Protein AF-A0A9W7AI52-F1 (afdb_monomer)

Radius of gyration: 52.91 Å; Cα contacts (8 Å, |Δi|>4): 82; chains: 1; bounding box: 85×30×132 Å

pLDDT: mean 77.84, std 19.53, range [28.94, 97.0]

Foldseek 3Di:
DLCLVPVVVLVVLVVPDPDLVRSLVVCCVPSVDDSVVSVVSVVDDPVCSDPVNVVVVVVVVVVVVVVVVLVVCCVPDPVSVVVVVVVVVVVCCVVPPDDDPDDDDDDPDPDDPVNVDDDFWWFWDAFPVGDIDIDGVVLVDDDPDPDDDDPPDDDDPPRDDDDDDDDDPPPDPPPRPD

InterPro domains:
  IPR002205 DNA topoisomerase, type IIA, domain A [PF00521] (2-89)
  IPR006691 DNA gyrase/topoisomerase IV, subunit A, C-terminal repeat [PF03989] (122-159)
  IPR013757 DNA topoisomerase, type IIA, alpha-helical domain superfamily [G3DSA:1.10.268.10] (1-104)
  IPR013760 DNA topoisomerase, type IIA-like domain superfamily [SSF56719] (2-104)
  IPR035516 DNA gyrase/topoisomerase IV, subunit A, C-terminal [G3DSA:2.120.10.90] (114-163)
  IPR035516 DNA gyrase/topoisomerase IV, subunit A, C-terminal [SSF101904] (123-160)
  IPR050220 Type II DNA Topoisomerases [PTHR43493] (2-160)

Solvent-accessible surface area (backbone atoms only — not comparable to full-atom values): 11471 Å² total; per-residue (Å²): 107,73,65,75,78,39,44,71,57,53,53,49,50,52,70,72,34,91,42,77,67,54,27,36,54,50,44,24,67,77,68,71,38,55,71,71,54,29,53,50,59,75,66,60,52,80,82,57,72,38,68,72,48,49,51,51,51,52,51,52,51,52,49,52,53,50,50,49,52,53,51,50,47,44,74,72,34,71,65,53,41,53,51,50,52,52,50,54,52,49,52,49,44,68,76,67,60,72,82,80,88,70,85,89,73,83,85,89,66,86,76,48,83,69,74,73,50,79,89,68,66,40,44,59,49,73,46,88,82,70,51,76,47,81,42,54,47,87,74,64,67,84,63,97,57,102,60,86,60,79,78,87,62,90,74,64,94,82,62,75,81,82,82,88,75,77,103,61,82,91,80,67,80,76,64,72,65,129

Mean predicted aligned error: 16.78 Å

Nearest PDB structures (foldseek):
  6fqv-assembly1_C  TM=8.861E-01  e=3.132E-06  Staphylococcus aureus subsp. aureus N315
  6qx2-assembly2_J  TM=8.656E-01  e=2.941E-06  Staphylococcus aureus
  4ddq-assembly1_B  TM=7.977E-01  e=1.774E-06  Bacillus subtilis
  6z1a-assembly1_B  TM=8.567E-01  e=4.576E-06  Staphylococcus aureus
  5npk-assembly1_D  TM=9.024E-01  e=8.608E-06  Staphylococcus aureus subsp. aureus N315

Organism: NCBI:txid1714386

Secondary structure (DSSP, 8-state):
-HHHHTHHHHHHHHHH-SSHHHHHHHHHHHHT--HHHHHHHHT--GGGGSHHHHHHHHHHHHHHHHHHHHHHHHHH-HHHHHHHHHHHHHHHHHHH----SS----------TTTTS----EEEEE-TT--EEEEEGGG----SSSS----SS-PPTTS------SSS----------

Structure (mmCIF, N/CA/C/O backbone):
data_AF-A0A9W7AI52-F1
#
_entry.id   AF-A0A9W7AI52-F1
#
loop_
_atom_site.group_PDB
_atom_site.id
_atom_site.type_symbol
_atom_site.label_atom_id
_atom_site.label_alt_id
_atom_site.label_comp_id
_atom_site.label_asym_id
_atom_site.label_entity_id
_atom_site.label_seq_id
_atom_site.pdbx_PDB_ins_code
_atom_site.Cartn_x
_atom_site.Cartn_y
_atom_site.Cartn_z
_atom_site.occupancy
_atom_site.B_iso_or_equiv
_atom_site.auth_seq_id
_atom_site.auth_comp_id
_atom_site.auth_asym_id
_atom_site.auth_atom_id
_atom_site.pdbx_PDB_model_num
ATOM 1 N N . MET A 1 1 ? -11.494 -5.766 18.113 1.00 73.88 1 MET A N 1
ATOM 2 C CA . MET A 1 1 ? -12.339 -6.943 18.407 1.00 73.88 1 MET A CA 1
ATOM 3 C C . MET A 1 1 ? -12.691 -7.072 19.882 1.00 73.88 1 MET A C 1
ATOM 5 O O . MET A 1 1 ? -13.848 -7.343 20.146 1.00 73.88 1 MET A O 1
ATOM 9 N N . LYS A 1 2 ? -11.792 -6.745 20.827 1.00 78.12 2 LYS A N 1
ATOM 10 C CA . LYS A 1 2 ? -12.068 -6.780 22.282 1.00 78.12 2 LYS A CA 1
ATOM 11 C C . LYS A 1 2 ? -13.435 -6.208 22.719 1.00 78.12 2 LYS A C 1
ATOM 13 O O . LYS A 1 2 ? -14.115 -6.817 23.528 1.00 78.12 2 LYS A O 1
ATOM 18 N N . ALA A 1 3 ? -13.868 -5.079 22.151 1.00 78.62 3 ALA A N 1
ATOM 19 C CA . ALA A 1 3 ? -15.166 -4.475 22.481 1.00 78.62 3 ALA A CA 1
ATOM 20 C C . ALA A 1 3 ? -16.391 -5.236 21.922 1.00 78.62 3 ALA A C 1
ATOM 22 O O . ALA A 1 3 ? -17.449 -5.202 22.535 1.00 78.62 3 ALA A O 1
ATOM 23 N N . LEU A 1 4 ? -16.255 -5.924 20.780 1.00 81.06 4 LEU A N 1
ATOM 24 C CA . LEU A 1 4 ? -17.312 -6.770 20.197 1.00 81.06 4 LEU A CA 1
ATOM 25 C C . LEU A 1 4 ? -17.430 -8.117 20.924 1.00 81.06 4 LEU A C 1
ATOM 27 O O . LEU A 1 4 ? -18.509 -8.690 20.987 1.00 81.06 4 LEU A O 1
ATOM 31 N N . GLU A 1 5 ? -16.329 -8.621 21.477 1.00 82.69 5 GLU A N 1
ATOM 32 C CA . GLU A 1 5 ? -16.320 -9.850 22.281 1.00 82.69 5 GLU A CA 1
ATOM 33 C C . GLU A 1 5 ? -16.915 -9.615 23.681 1.00 82.69 5 GLU A C 1
ATOM 35 O O . GLU A 1 5 ? -17.557 -10.500 24.235 1.00 82.69 5 GLU A O 1
ATOM 40 N N . GLY A 1 6 ? -16.742 -8.409 24.236 1.00 83.75 6 GLY A N 1
ATOM 41 C CA . GLY A 1 6 ? -17.227 -8.010 25.561 1.00 83.75 6 GLY A CA 1
ATOM 42 C C . GLY A 1 6 ? -18.374 -6.996 25.542 1.00 83.75 6 GLY A C 1
ATOM 43 O O . GLY A 1 6 ? -18.359 -6.065 26.345 1.00 83.75 6 GLY A O 1
ATOM 44 N N . ILE A 1 7 ? -19.347 -7.128 24.633 1.00 85.88 7 ILE A N 1
ATOM 45 C CA . ILE A 1 7 ? -20.425 -6.131 24.452 1.00 85.88 7 ILE A CA 1
ATOM 46 C C . ILE A 1 7 ? -21.216 -5.887 25.742 1.00 85.88 7 ILE A C 1
ATOM 48 O O . ILE A 1 7 ? -21.487 -4.736 26.078 1.00 85.88 7 ILE A O 1
ATOM 52 N N . ASP A 1 8 ? -21.557 -6.939 26.486 1.00 87.19 8 ASP A N 1
ATOM 53 C CA . ASP A 1 8 ? -22.356 -6.803 27.711 1.00 87.19 8 ASP A CA 1
ATOM 54 C C . ASP A 1 8 ? -21.632 -5.975 28.777 1.00 87.19 8 ASP A C 1
ATOM 56 O O . ASP A 1 8 ? -22.240 -5.139 29.450 1.00 87.19 8 ASP A O 1
ATOM 60 N N . PHE A 1 9 ? -20.314 -6.158 28.882 1.00 87.12 9 PHE A N 1
ATOM 61 C CA . PHE A 1 9 ? -19.466 -5.362 29.760 1.00 87.12 9 PHE A CA 1
ATOM 62 C C . PHE A 1 9 ? -19.441 -3.897 29.316 1.00 87.12 9 PHE A C 1
ATOM 64 O O . PHE A 1 9 ? -19.724 -3.012 30.116 1.00 87.12 9 PHE A O 1
ATOM 71 N N . VAL A 1 10 ? -19.203 -3.645 28.024 1.00 89.38 10 VAL A N 1
ATOM 72 C CA . VAL A 1 10 ? -19.179 -2.289 27.451 1.00 89.38 10 VAL A CA 1
ATOM 73 C C . VAL A 1 10 ? -20.503 -1.559 27.699 1.00 89.38 10 VAL A C 1
ATOM 75 O O . VAL A 1 10 ? -20.499 -0.406 28.126 1.00 89.38 10 VAL A O 1
ATOM 78 N N . ILE A 1 11 ? -21.643 -2.224 27.483 1.00 89.25 11 ILE A N 1
ATOM 79 C CA . ILE A 1 11 ? -22.969 -1.639 27.723 1.00 89.25 11 ILE A CA 1
ATOM 80 C C . ILE A 1 11 ? -23.163 -1.323 29.207 1.00 89.25 11 ILE A C 1
ATOM 82 O O . ILE A 1 11 ? -23.683 -0.256 29.535 1.00 89.25 11 ILE A O 1
ATOM 86 N N . LYS A 1 12 ? -22.747 -2.220 30.108 1.00 91.19 12 LYS A N 1
ATOM 87 C CA . LYS A 1 12 ? -22.846 -1.998 31.553 1.00 91.19 12 LYS A CA 1
ATOM 88 C C . LYS A 1 12 ? -22.033 -0.775 31.982 1.00 91.19 12 LYS A C 1
ATOM 90 O O . LYS A 1 12 ? -22.595 0.124 32.599 1.00 91.19 12 LYS A O 1
ATOM 95 N N . THR A 1 13 ? -20.768 -0.690 31.571 1.00 89.19 13 THR A N 1
ATOM 96 C CA . THR A 1 13 ? -19.890 0.449 31.878 1.00 89.19 13 THR A CA 1
ATOM 97 C C . THR A 1 13 ? -20.457 1.767 31.345 1.00 89.19 13 THR A C 1
ATOM 99 O O . THR A 1 13 ? -20.436 2.773 32.047 1.00 89.19 13 THR A O 1
ATOM 102 N N . ILE A 1 14 ? -21.015 1.774 30.127 1.00 89.19 14 ILE A N 1
ATOM 103 C CA . ILE A 1 14 ? -21.624 2.980 29.542 1.00 89.19 14 ILE A CA 1
ATOM 104 C C . ILE A 1 14 ? -22.895 3.396 30.299 1.00 89.19 14 ILE A C 1
ATOM 106 O O . ILE A 1 14 ? -23.153 4.589 30.421 1.00 89.19 14 ILE A O 1
ATOM 110 N N . ARG A 1 15 ? -23.690 2.446 30.812 1.00 90.50 15 ARG A N 1
ATOM 111 C CA . ARG A 1 15 ? -24.909 2.753 31.586 1.00 90.50 15 ARG A CA 1
ATOM 112 C C . ARG A 1 15 ? -24.625 3.209 33.017 1.00 90.50 15 ARG A C 1
ATOM 114 O O . ARG A 1 15 ? -25.449 3.930 33.568 1.00 90.50 15 ARG A O 1
ATOM 121 N N . GLU A 1 16 ? -23.526 2.760 33.619 1.00 92.25 16 GLU A N 1
ATOM 122 C CA . GLU A 1 16 ? -23.122 3.135 34.984 1.00 92.25 16 GLU A CA 1
ATOM 123 C C . GLU A 1 16 ? -22.361 4.469 35.033 1.00 92.25 16 GLU A C 1
ATOM 125 O O . GLU A 1 16 ? -22.328 5.118 36.075 1.00 92.25 16 GLU A O 1
ATOM 130 N N . ALA A 1 17 ? -21.764 4.897 33.919 1.00 92.12 17 ALA A N 1
ATOM 131 C CA . ALA A 1 17 ? -21.043 6.160 33.837 1.00 92.12 17 ALA A CA 1
ATOM 132 C C . ALA A 1 17 ? -21.986 7.377 33.808 1.00 92.12 17 ALA A C 1
ATOM 134 O O . ALA A 1 17 ? -22.979 7.393 33.084 1.00 92.12 17 ALA A O 1
ATOM 135 N N . GLU A 1 18 ? -21.622 8.433 34.541 1.00 90.25 18 GLU A N 1
ATOM 136 C CA . GLU A 1 18 ? -22.397 9.683 34.605 1.00 90.25 18 GLU A CA 1
ATOM 137 C C . GLU A 1 18 ? -22.339 10.484 33.295 1.00 90.25 18 GLU A C 1
ATOM 139 O O . GLU A 1 18 ? -23.341 11.046 32.865 1.00 90.25 18 GLU A O 1
ATOM 144 N N . ASP A 1 19 ? -21.175 10.495 32.636 1.00 91.56 19 ASP A N 1
ATOM 145 C CA . ASP A 1 19 ? -20.909 11.289 31.436 1.00 91.56 19 ASP A CA 1
ATOM 146 C C . ASP A 1 19 ? -20.128 10.499 30.380 1.00 91.56 19 ASP A C 1
ATOM 148 O O . ASP A 1 19 ? -19.325 9.614 30.688 1.00 91.56 19 ASP A O 1
ATOM 152 N N . SER A 1 20 ? -20.249 10.909 29.109 1.00 88.25 20 SER A N 1
ATOM 153 C CA . SER A 1 20 ? -19.496 10.309 27.992 1.00 88.25 20 SER A CA 1
ATOM 154 C C . SER A 1 20 ? -17.978 10.344 28.204 1.00 88.25 20 SER A C 1
ATOM 156 O O . SER A 1 20 ? -17.275 9.454 27.726 1.00 88.25 20 SER A O 1
ATOM 158 N N . LYS A 1 21 ? -17.460 11.357 28.910 1.00 91.38 21 LYS A N 1
ATOM 159 C CA . LYS A 1 21 ? -16.031 11.468 29.224 1.00 91.38 21 LYS A CA 1
ATOM 160 C C . LYS A 1 21 ? -15.610 10.462 30.300 1.00 91.38 21 LYS A C 1
ATOM 162 O O . LYS A 1 21 ? -14.550 9.860 30.167 1.00 91.38 21 LYS A O 1
ATOM 167 N N . ALA A 1 22 ? -16.452 10.243 31.311 1.00 91.38 22 ALA A N 1
ATOM 168 C CA . ALA A 1 22 ? -16.225 9.231 32.342 1.00 91.38 22 ALA A CA 1
ATOM 169 C C . ALA A 1 22 ? -16.283 7.815 31.745 1.00 91.38 22 ALA A C 1
ATOM 171 O O . ALA A 1 22 ? -15.377 7.018 31.975 1.00 91.38 22 ALA A O 1
ATOM 172 N N . ALA A 1 23 ? -17.273 7.541 30.885 1.00 90.62 23 ALA A N 1
ATOM 173 C CA . ALA A 1 23 ? -17.375 6.278 30.153 1.00 90.62 23 ALA A CA 1
ATOM 174 C C . ALA A 1 23 ? -16.130 6.014 29.290 1.00 90.62 23 ALA A C 1
ATOM 176 O O . ALA A 1 23 ? -15.620 4.897 29.264 1.00 90.62 23 ALA A O 1
ATOM 177 N N . ARG A 1 24 ? -15.603 7.047 28.614 1.00 92.19 24 ARG A N 1
ATOM 178 C CA . ARG A 1 24 ? -14.369 6.937 27.823 1.00 92.19 24 ARG A CA 1
ATOM 179 C C . ARG A 1 24 ? -13.182 6.523 28.691 1.00 92.19 24 ARG A C 1
ATOM 181 O O . ARG A 1 24 ? -12.502 5.569 28.330 1.00 92.19 24 ARG A O 1
ATOM 188 N N . SER A 1 25 ? -12.944 7.213 29.808 1.00 91.69 25 SER A N 1
ATOM 189 C CA . SER A 1 25 ? -11.823 6.902 30.706 1.00 91.69 25 SER A CA 1
ATOM 190 C C . SER A 1 25 ? -11.909 5.475 31.251 1.00 91.69 25 SER A C 1
ATOM 192 O O . SER A 1 25 ? -10.928 4.742 31.186 1.00 91.69 25 SER A O 1
ATOM 194 N N . LEU A 1 26 ? -13.098 5.042 31.682 1.00 90.38 26 LEU A N 1
ATOM 195 C CA . LEU A 1 26 ? -13.318 3.679 32.179 1.00 90.38 26 LEU A CA 1
ATOM 196 C C . LEU A 1 26 ? -13.072 2.619 31.096 1.00 90.38 26 LEU A C 1
ATOM 198 O O . LEU A 1 26 ? -12.408 1.619 31.346 1.00 90.38 26 LEU A O 1
ATOM 202 N N . LEU A 1 27 ? -13.546 2.847 29.866 1.00 89.75 27 LEU A N 1
ATOM 203 C CA . LEU A 1 27 ? -13.289 1.936 28.744 1.00 89.75 27 LEU A CA 1
ATOM 204 C C . LEU A 1 27 ? -11.803 1.885 28.359 1.00 89.75 27 LEU A C 1
ATOM 206 O O . LEU A 1 27 ? -11.326 0.847 27.900 1.00 89.75 27 LEU A O 1
ATOM 210 N N . MET A 1 28 ? -11.070 2.989 28.523 1.00 90.75 28 MET A N 1
ATOM 211 C CA . MET A 1 28 ? -9.624 3.019 28.297 1.00 90.75 28 MET A CA 1
ATOM 212 C C . MET A 1 28 ? -8.873 2.187 29.338 1.00 90.75 28 MET A C 1
ATOM 214 O O . MET A 1 28 ? -7.974 1.440 28.955 1.00 90.75 28 MET A O 1
ATOM 218 N N . GLU A 1 29 ? -9.253 2.284 30.614 1.00 89.31 29 GLU A N 1
ATOM 219 C CA . GLU A 1 29 ? -8.625 1.542 31.715 1.00 89.31 29 GLU A CA 1
ATOM 220 C C . GLU A 1 29 ? -8.938 0.041 31.648 1.00 89.31 29 GLU A C 1
ATOM 222 O O . GLU A 1 29 ? -8.022 -0.780 31.629 1.00 89.31 29 GLU A O 1
ATOM 227 N N . GLU A 1 30 ? -10.214 -0.326 31.521 1.00 87.06 30 GLU A N 1
ATOM 228 C CA . GLU A 1 30 ? -10.670 -1.721 31.599 1.00 87.06 30 GLU A CA 1
ATOM 229 C C . GLU A 1 30 ? -10.312 -2.548 30.353 1.00 87.06 30 GLU A C 1
ATOM 231 O O . GLU A 1 30 ? -9.892 -3.702 30.446 1.00 87.06 30 GLU A O 1
ATOM 236 N N . LEU A 1 31 ? -10.452 -1.970 29.153 1.00 85.31 31 LEU A N 1
ATOM 237 C CA . LEU A 1 31 ? -10.193 -2.682 27.891 1.00 85.31 31 LEU A CA 1
ATOM 238 C C . LEU A 1 31 ? -8.802 -2.394 27.308 1.00 85.31 31 LEU A C 1
ATOM 240 O O . LEU A 1 31 ? -8.459 -2.935 26.246 1.00 85.31 31 LEU A O 1
ATOM 244 N N . VAL A 1 32 ? -7.996 -1.580 28.004 1.00 88.12 32 VAL A N 1
ATOM 245 C CA . VAL A 1 32 ? -6.654 -1.138 27.590 1.00 88.12 32 VAL A CA 1
ATOM 246 C C . VAL A 1 32 ? -6.697 -0.587 26.160 1.00 88.12 32 VAL A C 1
ATOM 248 O O . VAL A 1 32 ? -6.021 -1.073 25.247 1.00 88.12 32 VAL A O 1
ATOM 251 N N . LEU A 1 33 ? -7.593 0.377 25.943 1.00 88.69 33 LEU A N 1
ATOM 252 C CA . LEU A 1 33 ? -7.853 0.990 24.641 1.00 88.69 33 LEU A CA 1
ATOM 253 C C . LEU A 1 33 ? -7.209 2.373 24.554 1.00 88.69 33 LEU A C 1
ATOM 255 O O . LEU A 1 33 ? -7.184 3.132 25.520 1.00 88.69 33 LEU A O 1
ATOM 259 N N . GLY A 1 34 ? -6.739 2.734 23.360 1.00 91.75 34 GLY A N 1
ATOM 260 C CA . GLY A 1 34 ? -6.352 4.115 23.078 1.00 91.75 34 GLY A CA 1
ATOM 261 C C . GLY A 1 34 ? -7.573 5.037 23.020 1.00 91.75 34 GLY A C 1
ATOM 262 O O . GLY A 1 34 ? -8.678 4.595 22.708 1.00 91.75 34 GLY A O 1
ATOM 263 N N . GLU A 1 35 ? -7.372 6.340 23.227 1.00 91.94 35 GLU A N 1
ATOM 264 C CA . GLU A 1 35 ? -8.467 7.324 23.251 1.00 91.94 35 GLU A CA 1
ATOM 265 C C . GLU A 1 35 ? -9.343 7.267 21.985 1.00 91.94 35 GLU A C 1
ATOM 267 O O . GLU A 1 35 ? -10.567 7.170 22.063 1.00 91.94 35 GLU A O 1
ATOM 272 N N . LYS A 1 36 ? -8.711 7.204 20.803 1.00 93.69 36 LYS A N 1
ATOM 273 C CA . LYS A 1 36 ? -9.409 7.079 19.511 1.00 93.69 36 LYS A CA 1
ATOM 274 C C . LYS A 1 36 ? -10.245 5.801 19.404 1.00 93.69 36 LYS A C 1
ATOM 276 O O . LYS A 1 36 ? -11.277 5.797 18.740 1.00 93.69 36 LYS A O 1
ATOM 281 N N . GLN A 1 37 ? -9.785 4.712 20.018 1.00 91.88 37 GLN A N 1
ATOM 282 C CA . GLN A 1 37 ? -10.488 3.431 19.999 1.00 91.88 37 GLN A CA 1
ATOM 283 C C . GLN A 1 37 ? -11.686 3.464 20.946 1.00 91.88 37 GLN A C 1
ATOM 285 O O . GLN A 1 37 ? -12.765 3.037 20.553 1.00 91.88 37 GLN A O 1
ATOM 290 N N . ALA A 1 38 ? -11.523 4.019 22.149 1.00 92.25 38 ALA A N 1
ATOM 291 C CA . ALA A 1 38 ? -12.625 4.215 23.087 1.00 92.25 38 ALA A CA 1
ATOM 292 C C . ALA A 1 38 ? -13.718 5.115 22.483 1.00 92.25 38 ALA A C 1
ATOM 294 O O . ALA A 1 38 ? -14.901 4.786 22.546 1.00 92.25 38 ALA A O 1
ATOM 295 N N . ASP A 1 39 ? -13.328 6.185 21.787 1.00 92.00 39 ASP A N 1
ATOM 296 C CA . ASP A 1 39 ? -14.264 7.033 21.045 1.00 92.00 39 ASP A CA 1
ATOM 297 C C . ASP A 1 39 ? -14.985 6.317 19.910 1.00 92.00 39 ASP A C 1
ATOM 299 O O . ASP A 1 39 ? -16.166 6.571 19.669 1.00 92.00 39 ASP A O 1
ATOM 303 N N . ALA A 1 40 ? -14.290 5.433 19.196 1.00 91.88 40 ALA A N 1
ATOM 304 C CA . ALA A 1 40 ? -14.918 4.616 18.169 1.00 91.88 40 ALA A CA 1
ATOM 305 C C . ALA A 1 40 ? -15.951 3.660 18.781 1.00 91.88 40 ALA A C 1
ATOM 307 O O . ALA A 1 40 ? -17.033 3.518 18.221 1.00 91.88 40 ALA A O 1
ATOM 308 N N . VAL A 1 41 ? -15.655 3.070 19.947 1.00 90.56 41 VAL A N 1
ATOM 309 C CA . VAL A 1 41 ? -16.580 2.187 20.679 1.00 90.56 41 VAL A CA 1
ATOM 310 C C . VAL A 1 41 ? -17.836 2.938 21.120 1.00 90.56 41 VAL A C 1
ATOM 312 O O . VAL A 1 41 ? -18.938 2.450 20.890 1.00 90.56 41 VAL A O 1
ATOM 315 N N . LEU A 1 42 ? -17.697 4.147 21.673 1.00 89.94 42 LEU A N 1
ATOM 316 C CA . LEU A 1 42 ? -18.841 4.979 22.077 1.00 89.94 42 LEU A CA 1
ATOM 317 C C . LEU A 1 42 ? -19.736 5.395 20.897 1.00 89.94 42 LEU A C 1
ATOM 319 O O . LEU A 1 42 ? -20.920 5.662 21.083 1.00 89.94 42 LEU A O 1
ATOM 323 N N . LYS A 1 43 ? -19.179 5.455 19.682 1.00 91.44 43 LYS A N 1
ATOM 324 C CA . LYS A 1 43 ? -19.900 5.808 18.448 1.00 91.44 43 LYS A CA 1
ATOM 325 C C . LYS A 1 43 ? -20.514 4.605 17.728 1.00 91.44 43 LYS A C 1
ATOM 327 O O . LYS A 1 43 ? -21.160 4.803 16.696 1.00 91.44 43 LYS A O 1
ATOM 332 N N . LEU A 1 44 ? -20.314 3.381 18.224 1.00 89.50 44 LEU A N 1
ATOM 333 C CA . LEU A 1 44 ? -20.886 2.188 17.604 1.00 89.50 44 LEU A CA 1
ATOM 334 C C . LEU A 1 44 ? -22.413 2.241 17.633 1.00 89.50 44 LEU A C 1
ATOM 336 O O . LEU A 1 44 ? -23.040 2.584 18.634 1.00 89.50 44 LEU A O 1
ATOM 340 N N . GLN A 1 45 ? -23.020 1.853 16.517 1.00 88.75 45 GLN A N 1
ATOM 341 C CA . GLN A 1 45 ? -24.470 1.723 16.408 1.00 88.75 45 GLN A CA 1
ATOM 342 C C . GLN A 1 45 ? -24.889 0.280 16.703 1.00 88.75 45 GLN A C 1
ATOM 344 O O . GLN A 1 45 ? -24.207 -0.656 16.293 1.00 88.75 45 GLN A O 1
ATOM 349 N N . LEU A 1 46 ? -26.055 0.074 17.325 1.00 87.12 46 LEU A N 1
ATOM 350 C CA . LEU A 1 46 ? -26.552 -1.273 17.657 1.00 87.12 46 LEU A CA 1
ATOM 351 C C . LEU A 1 46 ? -26.643 -2.201 16.428 1.00 87.12 46 LEU A C 1
ATOM 353 O O . LEU A 1 46 ? -26.350 -3.388 16.528 1.00 87.12 46 LEU A O 1
ATOM 357 N N . GLY A 1 47 ? -26.966 -1.668 15.243 1.00 85.00 47 GLY A N 1
ATOM 358 C CA . GLY A 1 47 ? -26.989 -2.446 13.994 1.00 85.00 47 GLY A CA 1
ATOM 359 C C . GLY A 1 47 ? -25.612 -2.955 13.531 1.00 85.00 47 GLY A C 1
ATOM 360 O O . GLY A 1 47 ? -25.523 -3.924 12.771 1.00 85.00 47 GLY A O 1
ATOM 361 N N . GLN A 1 48 ? -24.522 -2.349 14.006 1.00 85.62 48 GLN A N 1
ATOM 362 C CA . GLN A 1 48 ? -23.155 -2.797 13.723 1.00 85.62 48 GLN A CA 1
ATOM 363 C C . GLN A 1 48 ? -22.738 -4.001 14.575 1.00 85.62 48 GLN A C 1
ATOM 365 O O . GLN A 1 48 ? -21.782 -4.679 14.219 1.00 85.62 48 GLN A O 1
ATOM 370 N N . LEU A 1 49 ? -23.487 -4.324 15.634 1.00 84.38 49 LEU A N 1
ATOM 371 C CA . LEU A 1 49 ? -23.235 -5.476 16.508 1.00 84.38 49 LEU A CA 1
ATOM 372 C C . LEU A 1 49 ? -23.764 -6.801 15.927 1.00 84.38 49 LEU A C 1
ATOM 374 O O . LEU A 1 49 ? -23.743 -7.834 16.591 1.00 84.38 49 LEU A O 1
ATOM 378 N N . THR A 1 50 ? -24.271 -6.794 14.692 1.00 89.38 50 THR A N 1
ATOM 379 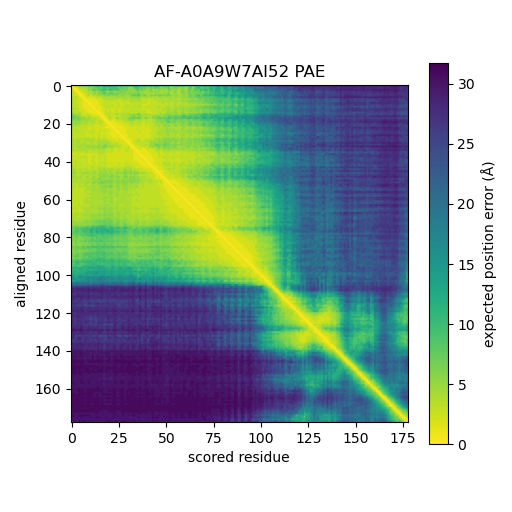C CA . THR A 1 50 ? -24.720 -8.016 14.018 1.00 89.38 50 THR A CA 1
ATOM 380 C C . THR A 1 50 ? -23.537 -8.913 13.657 1.00 89.38 50 THR A C 1
ATOM 382 O O . THR A 1 50 ? -22.459 -8.429 13.308 1.00 89.38 50 THR A O 1
ATOM 385 N N . ARG A 1 51 ? -23.757 -10.236 13.655 1.00 88.12 51 ARG A N 1
ATOM 386 C CA . ARG A 1 51 ? -22.719 -11.224 13.307 1.00 88.12 51 ARG A CA 1
ATOM 387 C C . ARG A 1 51 ? -22.054 -10.926 11.961 1.00 88.12 51 ARG A C 1
ATOM 389 O O . ARG A 1 51 ? -20.837 -10.915 11.879 1.00 88.12 51 ARG A O 1
ATOM 396 N N . LEU A 1 52 ? -22.851 -10.590 10.942 1.00 92.06 52 LEU A N 1
ATOM 397 C CA . LEU A 1 52 ? -22.354 -10.269 9.600 1.00 92.06 52 LEU A CA 1
ATOM 398 C C . LEU A 1 52 ? -21.359 -9.098 9.598 1.00 92.06 52 LEU A C 1
ATOM 400 O O . LEU A 1 52 ? -20.386 -9.119 8.852 1.00 92.06 52 LEU A O 1
ATOM 404 N N . ASN A 1 53 ? -21.608 -8.064 10.401 1.00 88.94 53 ASN A N 1
ATOM 405 C CA . ASN A 1 53 ? -20.704 -6.921 10.494 1.00 88.94 53 ASN A CA 1
ATOM 406 C C . ASN A 1 53 ? -19.452 -7.257 11.319 1.00 88.94 53 ASN A C 1
ATOM 408 O O . ASN A 1 53 ? -18.372 -6.774 10.990 1.00 88.94 53 ASN A O 1
ATOM 412 N N . GLY A 1 54 ? -19.577 -8.128 12.326 1.00 88.31 54 GLY A N 1
ATOM 413 C CA . GLY A 1 54 ? -18.435 -8.693 13.047 1.00 88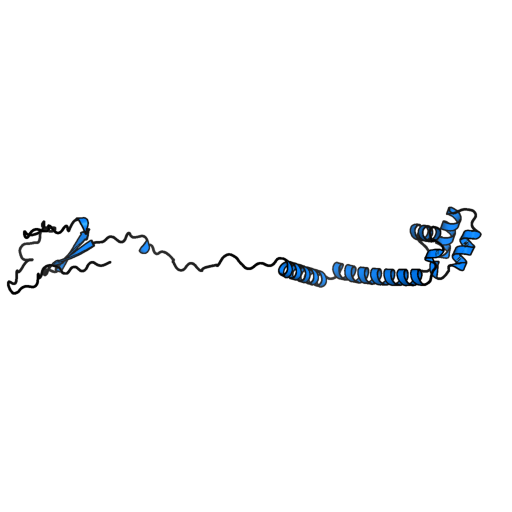.31 54 GLY A CA 1
ATOM 414 C C . GLY A 1 54 ? -17.504 -9.503 12.141 1.00 88.31 54 GLY A C 1
ATOM 415 O O . GLY A 1 54 ? -16.295 -9.279 12.166 1.00 88.31 54 GLY A O 1
ATOM 416 N N . ASP A 1 55 ? -18.068 -10.371 11.297 1.00 90.94 55 ASP A N 1
ATOM 417 C CA . ASP A 1 55 ? -17.316 -11.180 10.330 1.00 90.94 55 ASP A CA 1
ATOM 418 C C . ASP A 1 55 ? -16.584 -10.280 9.319 1.00 90.94 55 ASP A C 1
ATOM 420 O O . ASP A 1 55 ? -15.374 -10.399 9.144 1.00 90.94 55 ASP A O 1
ATOM 424 N N . LYS A 1 56 ? -17.276 -9.282 8.747 1.00 92.62 56 LYS A N 1
ATOM 425 C CA . LYS A 1 56 ? -16.658 -8.294 7.842 1.00 92.62 56 LYS A CA 1
ATOM 426 C C . LYS A 1 56 ? -15.484 -7.555 8.482 1.00 92.62 56 LYS A C 1
ATOM 428 O O . LYS A 1 56 ? -14.473 -7.334 7.824 1.00 92.62 56 LYS A O 1
ATOM 433 N N . LEU A 1 57 ? -15.609 -7.167 9.751 1.00 91.00 57 LEU A N 1
ATOM 434 C CA . LEU A 1 57 ? -14.539 -6.475 10.468 1.00 91.00 57 LEU A CA 1
ATOM 435 C C . LEU A 1 57 ? -13.347 -7.405 10.748 1.00 91.00 57 LEU A C 1
ATOM 437 O O . LEU A 1 57 ? -12.197 -6.963 10.727 1.00 91.00 57 LEU A O 1
ATOM 441 N N . ALA A 1 58 ? -13.605 -8.689 11.010 1.00 90.81 58 ALA A N 1
ATOM 442 C CA . ALA A 1 58 ? -12.556 -9.694 11.152 1.00 90.81 58 ALA A CA 1
ATOM 443 C C . ALA A 1 58 ? -11.802 -9.907 9.829 1.00 90.81 58 ALA A C 1
ATOM 445 O O . ALA A 1 58 ? -10.568 -9.929 9.836 1.00 90.81 58 ALA A O 1
ATOM 446 N N . ASP A 1 59 ? -12.525 -9.982 8.711 1.00 95.06 59 ASP A N 1
ATOM 447 C CA . ASP A 1 59 ? -11.949 -10.096 7.368 1.00 95.06 59 ASP A CA 1
ATOM 448 C C . ASP A 1 59 ? -11.120 -8.859 7.002 1.00 95.06 59 ASP A C 1
ATOM 450 O O . ASP A 1 59 ? -9.987 -8.980 6.536 1.00 95.06 59 ASP A O 1
ATOM 454 N N . GLU A 1 60 ? -11.640 -7.657 7.267 1.00 94.50 60 GLU A N 1
ATOM 455 C CA . GLU A 1 60 ? -10.916 -6.404 7.041 1.00 94.50 60 GLU A CA 1
ATOM 456 C C . GLU A 1 60 ? -9.625 -6.356 7.863 1.00 94.50 60 GLU A C 1
ATOM 458 O O . GLU A 1 60 ? -8.558 -6.056 7.328 1.00 94.50 60 GLU A O 1
ATOM 463 N N . LYS A 1 61 ? -9.682 -6.740 9.145 1.00 94.06 61 LYS A N 1
ATOM 464 C CA . LYS A 1 61 ? -8.486 -6.859 9.987 1.00 94.06 61 LYS A CA 1
ATOM 465 C C . LYS A 1 61 ? -7.480 -7.843 9.387 1.00 94.06 61 LYS A C 1
ATOM 467 O O . LYS A 1 61 ? -6.288 -7.549 9.382 1.00 94.06 61 LYS A O 1
ATOM 472 N N . ALA A 1 62 ? -7.930 -9.005 8.915 1.00 95.69 62 ALA A N 1
ATOM 473 C CA . ALA A 1 62 ? -7.046 -10.006 8.325 1.00 95.69 62 ALA A CA 1
ATOM 474 C C . ALA A 1 62 ? -6.368 -9.484 7.049 1.00 95.69 62 ALA A C 1
ATOM 476 O O . ALA A 1 62 ? -5.175 -9.715 6.855 1.00 95.69 62 ALA A O 1
ATOM 477 N N . ASN A 1 63 ? -7.097 -8.745 6.212 1.00 96.56 63 ASN A N 1
ATOM 478 C CA . ASN A 1 63 ? -6.540 -8.111 5.019 1.00 96.56 63 ASN A CA 1
ATOM 479 C C . ASN A 1 63 ? -5.527 -7.022 5.380 1.00 96.56 63 ASN A C 1
ATOM 481 O O . ASN A 1 63 ? -4.417 -7.049 4.866 1.00 96.56 63 ASN A O 1
ATOM 485 N N . LEU A 1 64 ? -5.840 -6.152 6.345 1.00 97.00 64 LEU A N 1
ATOM 486 C CA . LEU A 1 64 ? -4.901 -5.130 6.815 1.00 97.00 64 LEU A CA 1
ATOM 487 C C . LEU A 1 64 ? -3.609 -5.738 7.375 1.00 97.00 64 LEU A C 1
ATOM 489 O O . LEU A 1 64 ? -2.534 -5.197 7.144 1.00 97.00 64 LEU A O 1
ATOM 493 N N . VAL A 1 65 ? -3.686 -6.863 8.093 1.00 96.38 65 VAL A N 1
ATOM 494 C CA . VAL A 1 65 ? -2.486 -7.568 8.578 1.00 96.38 65 VAL A CA 1
ATOM 495 C C . VAL A 1 65 ? -1.653 -8.096 7.412 1.00 96.38 65 VAL A C 1
ATOM 497 O O . VAL A 1 65 ? -0.443 -7.889 7.403 1.00 96.38 65 VAL A O 1
ATOM 500 N N . LYS A 1 66 ? -2.286 -8.702 6.400 1.00 96.56 66 LYS A N 1
ATOM 501 C CA . LYS A 1 66 ? -1.586 -9.143 5.183 1.00 96.56 66 LYS A CA 1
ATOM 502 C C . LYS A 1 66 ? -0.935 -7.973 4.452 1.00 96.56 66 LYS A C 1
ATOM 504 O O . LYS A 1 66 ? 0.211 -8.090 4.031 1.00 96.56 66 LYS A O 1
ATOM 509 N N . ASP A 1 67 ? -1.632 -6.850 4.331 1.00 96.19 67 ASP A N 1
ATOM 510 C CA . ASP A 1 67 ? -1.101 -5.650 3.687 1.00 96.19 67 ASP A CA 1
ATOM 511 C C . ASP A 1 67 ? 0.101 -5.104 4.465 1.00 96.19 67 ASP A C 1
ATOM 513 O O . ASP A 1 67 ? 1.123 -4.772 3.871 1.00 96.19 67 ASP A O 1
ATOM 517 N N . ILE A 1 68 ? 0.027 -5.072 5.801 1.00 96.00 68 ILE A N 1
ATOM 518 C CA . ILE A 1 68 ? 1.155 -4.685 6.658 1.00 96.00 68 ILE A CA 1
ATOM 519 C C . ILE A 1 68 ? 2.340 -5.626 6.440 1.00 96.00 68 ILE A C 1
ATOM 521 O O . ILE A 1 68 ? 3.457 -5.150 6.261 1.00 96.00 68 ILE A O 1
ATOM 525 N N . GLU A 1 69 ? 2.132 -6.940 6.421 1.00 95.31 69 GLU A N 1
ATOM 526 C CA . GLU A 1 69 ? 3.204 -7.913 6.179 1.00 95.31 69 GLU A CA 1
ATOM 527 C C . GLU A 1 69 ? 3.834 -7.727 4.793 1.00 95.31 69 GLU A C 1
ATOM 529 O O . GLU A 1 69 ? 5.056 -7.689 4.659 1.00 95.31 69 GLU A O 1
ATOM 534 N N . GLN A 1 70 ? 3.018 -7.534 3.757 1.00 93.19 70 GLN A N 1
ATOM 535 C CA . GLN A 1 70 ? 3.504 -7.298 2.398 1.00 93.19 70 GLN A CA 1
ATOM 536 C C . GLN A 1 70 ? 4.297 -5.992 2.289 1.00 93.19 70 GLN A C 1
ATOM 538 O O . GLN A 1 70 ? 5.372 -5.967 1.689 1.00 93.19 70 GLN A O 1
ATOM 543 N N . LEU A 1 71 ? 3.788 -4.907 2.874 1.00 94.50 71 LEU A N 1
ATOM 544 C CA . LEU A 1 71 ? 4.441 -3.601 2.848 1.00 94.50 71 LEU A CA 1
ATOM 545 C C . LEU A 1 71 ? 5.713 -3.586 3.696 1.00 94.50 71 LEU A C 1
ATOM 547 O O . LEU A 1 71 ? 6.719 -3.033 3.265 1.00 94.50 71 LEU A O 1
ATOM 551 N N . THR A 1 72 ? 5.707 -4.218 4.868 1.00 93.88 72 THR A N 1
ATOM 552 C CA . THR A 1 72 ? 6.906 -4.319 5.713 1.00 93.88 72 THR A CA 1
ATOM 553 C C . THR A 1 72 ? 7.980 -5.177 5.053 1.00 93.88 72 THR A C 1
ATOM 555 O O . THR A 1 72 ? 9.147 -4.789 5.076 1.00 93.88 72 THR A O 1
ATOM 558 N N . ASN A 1 73 ? 7.605 -6.273 4.385 1.00 93.56 73 ASN A N 1
ATOM 559 C CA . ASN A 1 73 ? 8.528 -7.061 3.572 1.00 93.56 73 ASN A CA 1
ATOM 560 C C . ASN A 1 73 ? 9.144 -6.206 2.453 1.00 93.56 73 ASN A C 1
ATOM 562 O O . ASN A 1 73 ? 10.362 -6.133 2.326 1.00 93.56 73 ASN A O 1
ATOM 566 N N . LEU A 1 74 ? 8.315 -5.451 1.725 1.00 93.06 74 LEU A N 1
ATOM 567 C CA . LEU A 1 74 ? 8.785 -4.532 0.687 1.00 93.06 74 LEU A CA 1
ATOM 568 C C . LEU A 1 74 ? 9.723 -3.443 1.234 1.00 93.06 74 LEU A C 1
ATOM 570 O O . LEU A 1 74 ? 10.640 -3.025 0.542 1.00 93.06 74 LEU A O 1
ATOM 574 N N . MET A 1 75 ? 9.508 -2.963 2.459 1.00 91.12 75 MET A N 1
ATOM 575 C CA . MET A 1 75 ? 10.377 -1.954 3.076 1.00 91.12 75 MET A CA 1
ATOM 576 C C . MET A 1 75 ? 11.697 -2.524 3.609 1.00 91.12 75 MET A C 1
ATOM 578 O O . MET A 1 75 ? 12.659 -1.772 3.750 1.00 91.12 75 MET A O 1
ATOM 582 N N . THR A 1 76 ? 11.741 -3.815 3.942 1.00 94.06 76 THR A N 1
ATOM 583 C CA . THR A 1 76 ? 12.894 -4.437 4.613 1.00 94.06 76 THR A CA 1
ATOM 584 C C . THR A 1 76 ? 13.808 -5.169 3.631 1.00 94.06 76 THR A C 1
ATOM 586 O O . THR A 1 76 ? 15.022 -5.187 3.826 1.00 94.06 76 THR A O 1
ATOM 589 N N . ASP A 1 77 ? 13.245 -5.755 2.573 1.00 93.38 77 ASP A N 1
ATOM 590 C CA . ASP A 1 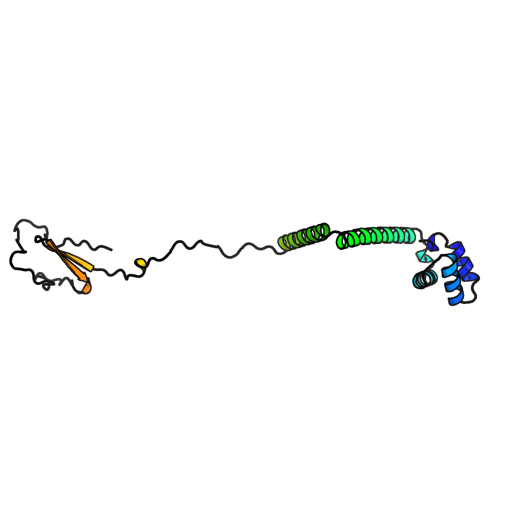77 ? 13.974 -6.536 1.576 1.00 93.38 77 ASP A CA 1
ATOM 591 C C . ASP A 1 77 ? 14.091 -5.790 0.238 1.00 93.38 77 ASP A C 1
ATOM 593 O O . ASP A 1 77 ? 13.132 -5.611 -0.515 1.00 93.38 77 ASP A O 1
ATOM 597 N N . ASP A 1 78 ? 15.319 -5.408 -0.098 1.00 92.12 78 ASP A N 1
ATOM 598 C CA . ASP A 1 78 ? 15.658 -4.730 -1.350 1.00 92.12 78 ASP A CA 1
ATOM 599 C C . ASP A 1 78 ? 15.422 -5.622 -2.591 1.00 92.12 78 ASP A C 1
ATOM 601 O O . ASP A 1 78 ? 15.158 -5.131 -3.693 1.00 92.12 78 ASP A O 1
ATOM 605 N N . THR A 1 79 ? 15.463 -6.952 -2.446 1.00 93.81 79 THR A N 1
ATOM 606 C CA . THR A 1 79 ? 15.150 -7.867 -3.555 1.00 93.81 79 THR A CA 1
ATOM 607 C C . THR A 1 79 ? 13.657 -7.875 -3.876 1.00 93.81 79 THR A C 1
ATOM 609 O O . THR A 1 79 ? 13.287 -7.830 -5.054 1.00 93.81 79 THR A O 1
ATOM 612 N N . ALA A 1 80 ? 12.795 -7.820 -2.855 1.00 91.31 80 ALA A N 1
ATOM 613 C CA . ALA A 1 80 ? 11.351 -7.687 -3.023 1.00 91.31 80 ALA A CA 1
ATOM 614 C C . ALA A 1 80 ? 10.990 -6.395 -3.775 1.00 91.31 80 ALA A C 1
ATOM 616 O O . ALA A 1 80 ? 10.153 -6.421 -4.683 1.00 91.31 80 ALA A O 1
ATOM 617 N N . VAL A 1 81 ? 11.679 -5.285 -3.480 1.00 93.31 81 VAL A N 1
ATOM 618 C CA . VAL A 1 81 ? 11.515 -4.010 -4.200 1.00 93.31 81 VAL A CA 1
ATOM 619 C C . VAL A 1 81 ? 11.878 -4.152 -5.672 1.00 93.31 81 VAL A C 1
ATOM 621 O O . VAL A 1 81 ? 11.076 -3.801 -6.539 1.00 93.31 81 VAL A O 1
ATOM 624 N N . ARG A 1 82 ? 13.058 -4.704 -5.985 1.00 94.19 82 ARG A N 1
ATOM 625 C CA . ARG A 1 82 ? 13.482 -4.890 -7.384 1.00 94.19 82 ARG A CA 1
ATOM 626 C C . ARG A 1 82 ? 12.539 -5.799 -8.161 1.00 94.19 82 ARG A C 1
ATOM 628 O O . ARG A 1 82 ? 12.237 -5.507 -9.317 1.00 94.19 82 ARG A O 1
ATOM 635 N N . ASN A 1 83 ? 12.044 -6.862 -7.532 1.00 95.25 83 ASN A N 1
ATOM 636 C CA . ASN A 1 83 ? 11.073 -7.763 -8.148 1.00 95.25 83 ASN A CA 1
ATOM 637 C C . ASN A 1 83 ? 9.758 -7.042 -8.456 1.00 95.25 83 ASN A C 1
ATOM 639 O O . ASN A 1 83 ? 9.224 -7.186 -9.559 1.00 95.25 83 ASN A O 1
ATOM 643 N N . LYS A 1 84 ? 9.267 -6.215 -7.525 1.00 94.81 84 LYS A N 1
ATOM 644 C CA . LYS A 1 84 ? 8.071 -5.399 -7.744 1.00 94.81 84 LYS A CA 1
ATOM 645 C C . LYS A 1 84 ? 8.267 -4.408 -8.895 1.00 94.81 84 LYS A C 1
ATOM 647 O O . LYS A 1 84 ? 7.450 -4.388 -9.808 1.00 94.81 84 LYS A O 1
ATOM 652 N N . ILE A 1 85 ? 9.391 -3.686 -8.921 1.00 94.75 85 ILE A N 1
ATOM 653 C CA . ILE A 1 85 ? 9.739 -2.760 -10.014 1.00 94.75 85 ILE A CA 1
ATOM 654 C C . ILE A 1 85 ? 9.803 -3.493 -11.360 1.00 94.75 85 ILE A C 1
ATOM 656 O O . ILE A 1 85 ? 9.240 -3.029 -12.345 1.00 94.75 85 ILE A O 1
ATOM 660 N N . SER A 1 86 ? 10.468 -4.650 -11.415 1.00 96.44 86 SER A N 1
ATOM 661 C CA . SER A 1 86 ? 10.562 -5.467 -12.631 1.00 96.44 86 SER A CA 1
ATOM 662 C C . SER A 1 86 ? 9.180 -5.882 -13.147 1.00 96.44 86 SER A C 1
ATOM 664 O O . SER A 1 86 ? 8.900 -5.771 -14.342 1.00 96.44 86 SER A O 1
ATOM 666 N N . THR A 1 87 ? 8.297 -6.298 -12.237 1.00 96.62 87 THR A N 1
ATOM 667 C CA . THR A 1 87 ? 6.921 -6.701 -12.559 1.00 96.62 87 THR A CA 1
ATOM 668 C C . THR A 1 87 ? 6.115 -5.521 -13.104 1.00 96.62 87 THR A C 1
ATOM 670 O O . THR A 1 87 ? 5.541 -5.621 -14.186 1.00 96.62 87 THR A O 1
ATOM 673 N N . GLU A 1 88 ? 6.152 -4.368 -12.430 1.00 96.31 88 GLU A N 1
ATOM 674 C CA . GLU A 1 88 ? 5.463 -3.149 -12.874 1.00 96.31 88 GLU A CA 1
ATOM 675 C C . GLU A 1 88 ? 5.987 -2.655 -14.236 1.00 96.31 88 GLU A C 1
ATOM 677 O O . GLU A 1 88 ? 5.209 -2.291 -15.120 1.00 96.31 88 GLU A O 1
ATOM 682 N N . LEU A 1 89 ? 7.305 -2.694 -14.464 1.00 96.75 89 LEU A N 1
ATOM 683 C CA . LEU A 1 89 ? 7.900 -2.338 -15.756 1.00 96.75 89 LEU A CA 1
ATOM 684 C C . LEU A 1 89 ? 7.488 -3.307 -16.873 1.00 96.75 89 LEU A C 1
ATOM 686 O O . LEU A 1 89 ? 7.267 -2.875 -18.008 1.00 96.75 89 LEU A O 1
ATOM 690 N N . ALA A 1 90 ? 7.364 -4.602 -16.575 1.00 96.50 90 ALA A N 1
ATOM 691 C CA . ALA A 1 90 ? 6.880 -5.594 -17.530 1.00 96.50 90 ALA A CA 1
ATOM 692 C C . ALA A 1 90 ? 5.405 -5.359 -17.895 1.00 96.50 90 ALA A C 1
ATOM 694 O O . ALA A 1 90 ? 5.052 -5.408 -19.077 1.00 96.50 90 ALA A O 1
ATOM 695 N N . GLU A 1 91 ? 4.559 -5.028 -16.918 1.00 96.75 91 GLU A N 1
ATOM 696 C CA . GLU A 1 91 ? 3.160 -4.654 -17.149 1.00 96.75 91 GLU A CA 1
ATOM 697 C C . GLU A 1 91 ? 3.042 -3.384 -18.000 1.00 96.75 91 GLU A C 1
ATOM 699 O O . GLU A 1 91 ? 2.276 -3.352 -18.967 1.00 96.75 91 GLU A O 1
ATOM 704 N N . LEU A 1 92 ? 3.849 -2.357 -17.713 1.00 96.50 92 LEU A N 1
ATOM 705 C CA . LEU A 1 92 ? 3.901 -1.132 -18.515 1.00 96.50 92 LEU A CA 1
ATOM 706 C C . LEU A 1 92 ? 4.357 -1.409 -19.950 1.00 96.50 92 LEU A C 1
ATOM 708 O O . LEU A 1 92 ? 3.760 -0.890 -20.896 1.00 96.50 92 LEU A O 1
ATOM 712 N N . LYS A 1 93 ? 5.379 -2.254 -20.131 1.00 95.06 93 LYS A N 1
ATOM 713 C CA . LYS A 1 93 ? 5.835 -2.689 -21.457 1.00 95.06 93 LYS A CA 1
ATOM 714 C C . LYS A 1 93 ? 4.737 -3.445 -22.205 1.00 95.06 93 LYS A C 1
ATOM 716 O O . LYS A 1 93 ? 4.591 -3.235 -23.402 1.00 95.06 93 LYS A O 1
ATOM 721 N N . SER A 1 94 ? 3.965 -4.292 -21.528 1.00 94.88 94 SER A N 1
ATOM 722 C CA . SER A 1 94 ? 2.838 -5.010 -22.137 1.00 94.88 94 SER A CA 1
ATOM 723 C C . SER A 1 94 ? 1.718 -4.054 -22.557 1.00 94.88 94 SER A C 1
ATOM 725 O O . SER A 1 94 ? 1.201 -4.135 -23.669 1.00 94.88 94 SER A O 1
ATOM 727 N N . LYS A 1 95 ? 1.385 -3.084 -21.698 1.00 96.56 95 LYS A N 1
ATOM 728 C CA . LYS A 1 95 ? 0.282 -2.145 -21.927 1.00 96.56 95 LYS A CA 1
ATOM 729 C C . LYS A 1 95 ? 0.590 -1.071 -22.974 1.00 96.56 95 LYS A C 1
ATOM 731 O O . LYS A 1 95 ? -0.317 -0.638 -23.678 1.00 96.56 95 LYS A O 1
ATOM 736 N N . TYR A 1 96 ? 1.844 -0.624 -23.067 1.00 95.88 96 TYR A N 1
ATOM 737 C CA . TYR A 1 96 ? 2.239 0.527 -23.895 1.00 95.88 96 TYR A CA 1
ATOM 738 C C . TYR A 1 96 ? 3.365 0.230 -24.894 1.00 95.88 96 TYR A C 1
ATOM 740 O O . TYR A 1 96 ? 3.838 1.134 -25.589 1.00 95.88 96 TYR A O 1
ATOM 748 N N . GLY A 1 97 ? 3.823 -1.017 -24.971 1.00 92.44 97 GLY A N 1
ATOM 749 C CA . GLY A 1 97 ? 4.858 -1.441 -25.903 1.00 92.44 97 GLY A CA 1
ATOM 750 C C . GLY A 1 97 ? 4.400 -1.276 -27.346 1.00 92.44 97 GLY A C 1
ATOM 751 O O . GLY A 1 97 ? 3.338 -1.747 -27.739 1.00 92.44 97 GLY A O 1
ATOM 752 N N . ARG A 1 98 ? 5.229 -0.614 -28.152 1.00 93.94 98 ARG A N 1
ATOM 753 C CA . ARG A 1 98 ? 5.036 -0.480 -29.597 1.00 93.94 98 ARG A CA 1
ATOM 754 C C . ARG A 1 98 ? 6.275 -0.961 -30.326 1.00 93.94 98 ARG A C 1
ATOM 756 O O . ARG A 1 98 ? 7.385 -0.857 -29.800 1.00 93.94 98 ARG A O 1
ATOM 763 N N . GLU A 1 99 ? 6.079 -1.456 -31.538 1.00 92.94 99 GLU A N 1
ATOM 764 C CA . GLU A 1 99 ? 7.186 -1.873 -32.385 1.00 92.94 99 GLU A CA 1
ATOM 765 C C . GLU A 1 99 ? 8.109 -0.690 -32.713 1.00 92.94 99 GLU A C 1
ATOM 767 O O . GLU A 1 99 ? 7.700 0.481 -32.758 1.00 92.94 99 GLU A O 1
ATOM 772 N N . ARG A 1 100 ? 9.392 -0.996 -32.915 1.00 92.88 100 ARG A N 1
ATOM 773 C CA . ARG A 1 100 ? 10.383 -0.002 -33.302 1.00 92.88 100 ARG A CA 1
ATOM 774 C C . ARG A 1 100 ? 10.062 0.497 -34.711 1.00 92.88 100 ARG A C 1
ATOM 776 O O . ARG A 1 100 ? 10.067 -0.263 -35.666 1.00 92.88 100 ARG A O 1
ATOM 783 N N . ARG A 1 101 ? 9.833 1.803 -34.843 1.00 94.25 101 ARG A N 1
ATOM 784 C CA . ARG A 1 101 ? 9.512 2.430 -36.138 1.00 94.25 101 ARG A CA 1
ATOM 785 C C . ARG A 1 101 ? 10.724 2.611 -37.053 1.00 94.25 101 ARG A C 1
ATOM 787 O O . ARG A 1 101 ? 10.549 2.789 -38.250 1.00 94.25 101 ARG A O 1
ATOM 794 N N . THR A 1 102 ? 11.931 2.640 -36.493 1.00 92.56 102 THR A N 1
ATOM 795 C CA . THR A 1 102 ? 13.177 2.894 -37.226 1.00 92.56 102 THR A CA 1
ATOM 796 C C . THR A 1 102 ? 14.032 1.638 -37.296 1.00 92.56 102 THR A C 1
ATOM 798 O O . THR A 1 102 ? 14.275 0.984 -36.280 1.00 92.56 102 THR A O 1
ATOM 801 N N . ARG A 1 103 ? 14.537 1.329 -38.490 1.00 88.69 103 ARG A N 1
ATOM 802 C CA . ARG A 1 103 ? 15.563 0.305 -38.688 1.00 88.69 103 ARG A CA 1
ATOM 803 C C . ARG A 1 103 ? 16.934 0.908 -38.380 1.00 88.69 103 ARG A C 1
ATOM 805 O O . ARG A 1 103 ? 17.180 2.059 -38.726 1.00 88.69 103 ARG A O 1
ATOM 812 N N . ILE A 1 104 ? 17.786 0.160 -37.686 1.00 87.81 104 ILE A N 1
ATOM 813 C CA . ILE A 1 104 ? 19.208 0.499 -37.559 1.00 87.81 104 ILE A CA 1
ATOM 814 C C . ILE A 1 104 ? 19.906 -0.250 -38.688 1.00 87.81 104 ILE A C 1
ATOM 816 O O . ILE A 1 104 ? 19.786 -1.472 -38.765 1.00 87.81 104 ILE A O 1
ATOM 820 N N . GLU A 1 105 ? 20.561 0.486 -39.574 1.00 85.88 105 GLU A N 1
ATOM 821 C CA . GLU A 1 105 ? 21.408 -0.075 -40.621 1.00 85.88 105 GLU A CA 1
ATOM 822 C C . GLU A 1 105 ? 22.858 0.208 -40.233 1.00 85.88 105 GLU A C 1
ATOM 824 O O . GLU A 1 105 ? 23.176 1.312 -39.790 1.00 85.88 105 GLU A O 1
ATOM 829 N N . GLU A 1 106 ? 23.713 -0.809 -40.320 1.00 81.94 106 GLU A N 1
ATOM 830 C CA . GLU A 1 106 ? 25.155 -0.611 -40.204 1.00 81.94 106 GLU A CA 1
ATOM 831 C C . GLU A 1 106 ? 25.627 0.107 -41.469 1.00 81.94 106 GLU A C 1
ATOM 833 O O . GLU A 1 106 ? 25.240 -0.255 -42.582 1.00 81.94 106 GLU A O 1
ATOM 838 N N . GLU A 1 107 ? 26.405 1.172 -41.301 1.00 73.81 107 GLU A N 1
ATOM 839 C CA . GLU A 1 107 ? 26.904 1.972 -42.412 1.00 73.81 107 GLU A CA 1
ATOM 840 C C . GLU A 1 107 ? 27.914 1.141 -43.211 1.00 73.81 107 GLU A C 1
ATOM 842 O O . GLU A 1 107 ? 29.035 0.902 -42.771 1.00 73.81 107 GLU A O 1
ATOM 847 N N . VAL A 1 108 ? 27.513 0.672 -44.394 1.00 66.31 108 VAL A N 1
ATOM 848 C CA . VAL A 1 108 ? 28.404 -0.040 -45.323 1.00 66.31 108 VAL A CA 1
ATOM 849 C C . VAL A 1 108 ? 28.906 0.938 -46.379 1.00 66.31 108 VAL A C 1
ATOM 851 O O . VAL A 1 108 ? 28.706 0.725 -47.571 1.00 66.31 108 VAL A O 1
ATOM 854 N N . THR A 1 109 ? 29.500 2.063 -45.982 1.00 64.31 109 THR A N 1
ATOM 855 C CA . THR A 1 109 ? 30.385 2.813 -46.887 1.00 64.31 109 THR A CA 1
ATOM 856 C C . THR A 1 109 ? 31.311 3.723 -46.088 1.00 64.31 109 THR A C 1
ATOM 858 O O . THR A 1 109 ? 31.024 4.895 -45.869 1.00 64.31 109 THR A O 1
ATOM 861 N N . GLU A 1 110 ? 32.471 3.207 -45.686 1.00 68.25 110 GLU A N 1
ATOM 862 C CA . GLU A 1 110 ? 33.615 4.094 -45.479 1.00 68.25 110 GLU A CA 1
ATOM 863 C C . GLU A 1 110 ? 33.987 4.647 -46.860 1.00 68.25 110 GLU A C 1
ATOM 865 O O . GLU A 1 110 ? 34.623 3.963 -47.660 1.00 68.25 110 GLU A O 1
ATOM 870 N N . LEU A 1 111 ? 33.512 5.852 -47.188 1.00 69.69 111 LEU A N 1
ATOM 871 C CA . LEU A 1 111 ? 33.922 6.532 -48.414 1.00 69.69 111 LEU A CA 1
ATOM 872 C C . LEU A 1 111 ? 35.430 6.771 -48.336 1.00 69.69 111 LEU A C 1
ATOM 874 O O . LEU A 1 111 ? 35.911 7.540 -47.498 1.00 69.69 111 LEU A O 1
ATOM 878 N N . GLY A 1 112 ? 36.183 6.104 -49.207 1.00 72.50 112 GLY A N 1
ATOM 879 C CA . GLY A 1 112 ? 37.615 6.319 -49.308 1.00 72.50 112 GLY A CA 1
ATOM 880 C C . GLY A 1 112 ? 37.908 7.679 -49.941 1.00 72.50 112 GLY A C 1
ATOM 881 O O . GLY A 1 112 ? 37.108 8.223 -50.701 1.00 72.50 112 GLY A O 1
ATOM 882 N N . ALA A 1 113 ? 39.109 8.217 -49.716 1.00 71.44 113 ALA A N 1
ATOM 883 C CA . ALA A 1 113 ? 39.554 9.447 -50.385 1.00 71.44 113 ALA A CA 1
ATOM 884 C C . ALA A 1 113 ? 39.477 9.362 -51.929 1.00 71.44 113 ALA A C 1
ATOM 886 O O . ALA A 1 113 ? 39.373 10.386 -52.600 1.00 71.44 113 ALA A O 1
ATOM 887 N N . ILE A 1 114 ? 39.511 8.147 -52.488 1.00 71.75 114 ILE A N 1
ATOM 888 C CA . ILE A 1 114 ? 39.429 7.872 -53.928 1.00 71.75 114 ILE A CA 1
ATOM 889 C C . ILE A 1 114 ? 37.995 8.053 -54.456 1.00 71.75 114 ILE A C 1
ATOM 891 O O . ILE A 1 114 ? 37.828 8.554 -55.566 1.00 71.75 114 ILE A O 1
ATOM 895 N N . ASP A 1 115 ? 36.967 7.748 -53.658 1.00 75.81 115 ASP A N 1
ATOM 896 C CA . ASP A 1 115 ? 35.554 7.881 -54.056 1.00 75.81 115 ASP A CA 1
ATOM 897 C C . ASP A 1 115 ? 35.101 9.350 -54.132 1.00 75.81 115 ASP A C 1
ATOM 899 O O . ASP A 1 115 ? 34.129 9.688 -54.808 1.00 75.81 115 ASP A O 1
ATOM 903 N N . LEU A 1 116 ? 35.845 10.249 -53.478 1.00 75.88 116 LEU A N 1
ATOM 904 C CA . LEU A 1 116 ? 35.685 11.704 -53.575 1.00 75.88 116 LEU A CA 1
ATOM 905 C C . LEU A 1 116 ? 36.268 12.285 -54.876 1.00 75.88 116 LEU A C 1
ATOM 907 O O . LEU A 1 116 ? 36.019 13.451 -55.200 1.00 75.88 116 LEU A O 1
ATOM 911 N N . ILE A 1 117 ? 37.050 11.508 -55.634 1.00 79.56 117 ILE A N 1
ATOM 912 C CA . ILE A 1 117 ? 37.624 11.965 -56.899 1.00 79.56 117 ILE A CA 1
ATOM 913 C C . ILE A 1 117 ? 36.545 11.895 -57.977 1.00 79.56 117 ILE A C 1
ATOM 915 O O . ILE A 1 117 ? 36.021 10.837 -58.314 1.00 79.56 117 ILE A O 1
ATOM 919 N N . LYS A 1 118 ? 36.232 13.053 -58.566 1.00 77.50 118 LYS A N 1
ATOM 920 C CA . LYS A 1 118 ? 35.232 13.167 -59.629 1.00 77.50 118 LYS A CA 1
ATOM 921 C C . LYS A 1 118 ? 35.569 12.238 -60.798 1.00 77.50 118 LYS A C 1
ATOM 923 O O . LYS A 1 118 ? 36.535 12.475 -61.530 1.00 77.50 118 LYS A O 1
ATOM 928 N N . ASN A 1 119 ? 34.706 11.253 -61.032 1.00 75.94 119 ASN A N 1
ATOM 929 C CA . ASN A 1 119 ? 34.781 10.428 -62.225 1.00 75.94 119 ASN A CA 1
ATOM 930 C C . ASN A 1 119 ? 34.526 11.302 -63.470 1.00 75.94 119 ASN A C 1
ATOM 932 O O . ASN A 1 119 ? 33.440 11.854 -63.668 1.00 75.94 119 ASN A O 1
ATOM 936 N N . SER A 1 120 ? 35.574 11.504 -64.268 1.00 77.44 120 SER A N 1
ATOM 937 C CA . SER A 1 120 ? 35.571 12.357 -65.455 1.00 77.44 120 SER A CA 1
ATOM 938 C C . SER A 1 120 ? 35.910 11.519 -66.679 1.00 77.44 120 SER A C 1
ATOM 940 O O . SER A 1 120 ? 37.003 10.962 -66.776 1.00 77.44 120 SER A O 1
ATOM 942 N N . LYS A 1 121 ? 34.973 11.470 -67.634 1.00 77.56 121 LYS A N 1
ATOM 943 C CA . LYS A 1 121 ? 35.161 10.767 -68.907 1.00 77.56 121 LYS A CA 1
ATOM 944 C C . LYS A 1 121 ? 36.364 11.348 -69.648 1.00 77.56 121 LYS A C 1
ATOM 946 O O . LYS A 1 121 ? 36.405 12.545 -69.949 1.00 77.56 121 LYS A O 1
ATOM 951 N N . SER A 1 122 ? 37.330 10.496 -69.958 1.00 80.19 122 SER A N 1
ATOM 952 C CA . SER A 1 122 ? 38.534 10.867 -70.697 1.00 80.19 122 SER A CA 1
ATOM 953 C C . SER A 1 122 ? 38.865 9.821 -71.746 1.00 80.19 122 SER A C 1
ATOM 955 O O . SER A 1 122 ? 38.686 8.633 -71.501 1.00 80.19 122 SER A O 1
ATOM 957 N N . VAL A 1 123 ? 39.387 10.279 -72.877 1.00 76.50 123 VAL A N 1
ATOM 958 C CA . VAL A 1 123 ? 39.920 9.436 -73.945 1.00 76.50 123 VAL A CA 1
ATOM 959 C C . VAL A 1 123 ? 41.409 9.223 -73.682 1.00 76.50 123 VAL A C 1
ATOM 961 O O . VAL A 1 123 ? 42.129 10.175 -73.356 1.00 76.50 123 VAL A O 1
ATOM 964 N N . ILE A 1 124 ? 41.864 7.977 -73.795 1.00 77.75 124 ILE A N 1
ATOM 965 C CA . ILE A 1 124 ? 43.278 7.605 -73.702 1.00 77.75 124 ILE A CA 1
ATOM 966 C C . ILE A 1 124 ? 43.729 7.207 -75.103 1.00 77.75 124 ILE A C 1
ATOM 968 O O . ILE A 1 124 ? 43.158 6.299 -75.696 1.00 77.75 124 ILE A O 1
ATOM 972 N N . VAL A 1 125 ? 44.737 7.898 -75.627 1.00 76.12 125 VAL A N 1
ATOM 973 C CA . VAL A 1 125 ? 45.346 7.590 -76.925 1.00 76.12 125 VAL A CA 1
ATOM 974 C C . VAL A 1 125 ? 46.698 6.939 -76.669 1.00 76.12 125 VAL A C 1
ATOM 976 O O . VAL A 1 125 ? 47.508 7.493 -75.920 1.00 76.12 125 VAL A O 1
ATOM 979 N N . VAL A 1 126 ? 46.923 5.782 -77.288 1.00 78.44 126 VAL A N 1
ATOM 980 C CA . VAL A 1 126 ? 48.185 5.035 -77.247 1.00 78.44 126 VAL A CA 1
ATOM 981 C C . VAL A 1 126 ? 48.741 4.971 -78.667 1.00 78.44 126 VAL A C 1
ATOM 983 O O . VAL A 1 126 ? 48.023 4.558 -79.574 1.00 78.44 126 VAL A O 1
ATOM 986 N N . THR A 1 127 ? 49.982 5.410 -78.878 1.00 76.25 127 THR A N 1
ATOM 987 C CA . THR A 1 127 ? 50.660 5.308 -80.183 1.00 76.25 127 THR A CA 1
ATOM 988 C C . THR A 1 127 ? 51.477 4.023 -80.291 1.00 76.25 127 THR A C 1
ATOM 990 O O . THR A 1 127 ? 51.867 3.446 -79.274 1.00 76.25 127 THR A O 1
ATOM 993 N N . ALA A 1 128 ? 51.798 3.603 -81.520 1.00 72.31 128 ALA A N 1
ATOM 994 C CA . ALA A 1 128 ? 52.681 2.461 -81.776 1.00 72.31 128 ALA A CA 1
ATOM 995 C C . ALA A 1 128 ? 54.081 2.641 -81.150 1.0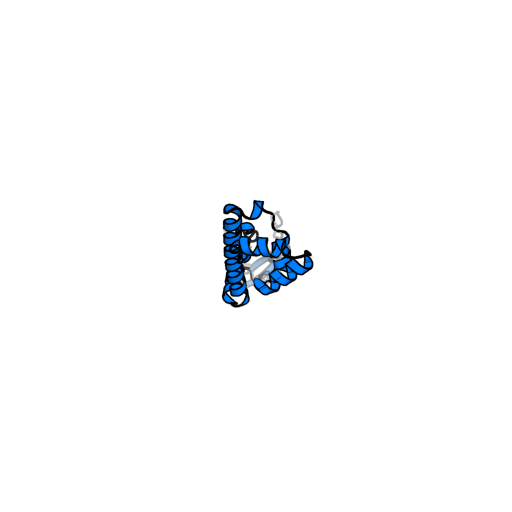0 72.31 128 ALA A C 1
ATOM 997 O O . ALA A 1 128 ? 54.670 1.680 -80.663 1.00 72.31 128 ALA A O 1
ATOM 998 N N . GLY A 1 129 ? 54.570 3.885 -81.062 1.00 69.50 129 GLY A N 1
ATOM 999 C CA . GLY A 1 129 ? 55.808 4.250 -80.362 1.00 69.50 129 GLY A CA 1
ATOM 1000 C C . GLY A 1 129 ? 55.732 4.205 -78.826 1.00 69.50 129 GLY A C 1
ATOM 1001 O O . GLY A 1 129 ? 56.693 4.575 -78.154 1.00 69.50 129 GLY A O 1
ATOM 1002 N N . GLY A 1 130 ? 54.604 3.782 -78.245 1.00 75.75 130 GLY A N 1
ATOM 1003 C CA . GLY A 1 130 ? 54.432 3.634 -76.797 1.00 75.75 130 GLY A CA 1
ATOM 1004 C C . GLY A 1 130 ? 54.091 4.927 -76.049 1.00 75.75 130 GLY A C 1
ATOM 1005 O O . GLY A 1 130 ? 54.158 4.954 -74.818 1.00 75.75 130 GLY A O 1
ATOM 1006 N N . TYR A 1 131 ? 53.709 6.004 -76.746 1.00 78.00 131 TYR A N 1
ATOM 1007 C CA . TYR A 1 131 ? 53.272 7.241 -76.096 1.00 78.00 131 TYR A CA 1
ATOM 1008 C C . TYR A 1 131 ? 51.815 7.131 -75.641 1.00 78.00 131 TYR A C 1
ATOM 1010 O O . TYR A 1 131 ? 50.930 6.801 -76.431 1.00 78.00 131 TYR A O 1
ATOM 1018 N N . VAL A 1 132 ? 51.556 7.455 -74.371 1.00 79.88 132 VAL A N 1
ATOM 1019 C CA . VAL A 1 132 ? 50.215 7.431 -73.772 1.00 79.88 132 VAL A CA 1
ATOM 1020 C C . VAL A 1 132 ? 49.806 8.846 -73.383 1.00 79.88 132 VAL A C 1
ATOM 1022 O O . VAL A 1 132 ? 50.468 9.493 -72.570 1.00 79.88 132 VAL A O 1
ATOM 1025 N N . LYS A 1 133 ? 48.678 9.323 -73.920 1.00 79.88 133 LYS A N 1
ATOM 1026 C CA . LYS A 1 133 ? 48.107 10.631 -73.567 1.00 79.88 133 LYS A CA 1
ATOM 1027 C C . LYS A 1 133 ? 46.648 10.513 -73.147 1.00 79.88 133 LYS A C 1
ATOM 1029 O O . LYS A 1 133 ? 45.831 9.950 -73.869 1.00 79.88 133 LYS A O 1
ATOM 1034 N N . ARG A 1 134 ? 46.306 11.134 -72.012 1.00 78.44 134 ARG A N 1
ATOM 1035 C CA . ARG A 1 134 ? 44.927 11.307 -71.530 1.00 78.44 134 ARG A CA 1
ATOM 1036 C C . ARG A 1 134 ? 44.393 12.686 -71.921 1.00 78.44 134 ARG A C 1
ATOM 1038 O O . ARG A 1 134 ? 45.044 13.694 -71.650 1.00 78.44 134 ARG A O 1
ATOM 1045 N N . MET A 1 135 ? 43.197 12.746 -72.504 1.00 77.94 135 MET A N 1
ATOM 1046 C CA . MET A 1 135 ? 42.498 14.000 -72.816 1.00 77.94 135 MET A CA 1
ATOM 1047 C C . MET A 1 135 ? 41.026 13.931 -72.376 1.00 77.94 135 MET A C 1
ATOM 1049 O O . MET A 1 135 ? 40.426 12.858 -72.434 1.00 77.94 135 MET A O 1
ATOM 1053 N N . PRO A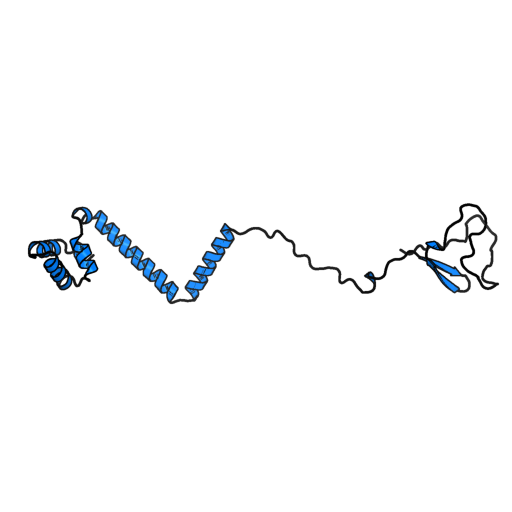 1 136 ? 40.417 15.035 -71.907 1.00 77.62 136 PRO A N 1
ATOM 1054 C CA . PRO A 1 136 ? 38.988 15.050 -71.602 1.00 77.62 136 PRO A CA 1
ATOM 1055 C C . PRO A 1 136 ? 38.164 14.874 -72.885 1.00 77.62 136 PRO A C 1
ATOM 1057 O O . PRO A 1 136 ? 38.558 15.366 -73.943 1.00 77.62 136 PRO A O 1
ATOM 1060 N N . LEU A 1 137 ? 37.003 14.213 -72.784 1.00 74.62 137 LEU A N 1
ATOM 1061 C CA . LEU A 1 137 ? 36.127 13.944 -73.938 1.00 74.62 137 LEU A CA 1
ATOM 1062 C C . LEU A 1 137 ? 35.707 15.227 -74.680 1.00 74.62 137 LEU A C 1
ATOM 1064 O O . LEU A 1 137 ? 35.572 15.214 -75.894 1.00 74.62 137 LEU A O 1
ATOM 1068 N N . SER A 1 138 ? 35.581 16.354 -73.970 1.00 71.38 138 SER A N 1
ATOM 1069 C CA . SER A 1 138 ? 35.271 17.667 -74.561 1.00 71.38 138 SER A CA 1
ATOM 1070 C C . SER A 1 138 ? 36.267 18.119 -75.629 1.00 71.38 138 SER A C 1
ATOM 1072 O O . SER A 1 138 ? 35.925 18.923 -76.485 1.00 71.38 138 SER A O 1
ATOM 1074 N N . ASN A 1 139 ? 37.510 17.638 -75.567 1.00 67.38 139 ASN A N 1
ATOM 1075 C CA . ASN A 1 139 ? 38.551 18.014 -76.519 1.00 67.38 139 ASN A CA 1
ATOM 1076 C C . ASN A 1 139 ? 38.563 17.102 -77.755 1.00 67.38 139 ASN A C 1
ATOM 1078 O O . ASN A 1 139 ? 39.290 17.385 -78.705 1.00 67.38 139 ASN A O 1
ATOM 1082 N N . PHE A 1 140 ? 37.787 16.016 -77.737 1.00 63.91 140 PHE A N 1
ATOM 1083 C CA . PHE A 1 140 ? 37.663 15.041 -78.812 1.00 63.91 140 PHE A CA 1
ATOM 1084 C C . PHE A 1 140 ? 36.245 15.125 -79.395 1.00 63.91 140 PHE A C 1
ATOM 1086 O O . PHE A 1 140 ? 35.396 14.272 -79.157 1.00 63.91 140 PHE A O 1
ATOM 1093 N N . GLU A 1 141 ? 35.957 16.209 -80.115 1.00 56.62 141 GLU A N 1
ATOM 1094 C CA . GLU A 1 141 ? 34.714 16.331 -80.882 1.00 56.62 141 GLU A CA 1
ATOM 1095 C C . GLU A 1 141 ? 34.896 15.729 -82.282 1.00 56.62 141 GLU A C 1
ATOM 1097 O O . GLU A 1 141 ? 35.753 16.163 -83.057 1.00 56.62 141 GLU A O 1
ATOM 1102 N N . ALA A 1 142 ? 34.060 14.744 -82.620 1.00 55.56 142 ALA A N 1
ATOM 1103 C CA . ALA A 1 142 ? 33.966 14.192 -83.966 1.00 55.56 142 ALA A CA 1
ATOM 1104 C C . ALA A 1 142 ? 33.244 15.185 -84.893 1.00 55.56 142 ALA A C 1
ATOM 1106 O O . ALA A 1 142 ? 32.082 15.532 -84.680 1.00 55.56 142 ALA A O 1
ATOM 1107 N N . GLN A 1 143 ? 33.916 15.638 -85.951 1.00 50.25 143 GLN A N 1
ATOM 1108 C CA . GLN A 1 143 ? 33.292 16.466 -86.982 1.00 50.25 143 GLN A CA 1
ATOM 1109 C C . GLN A 1 143 ? 32.636 15.548 -88.029 1.00 50.25 143 GLN A C 1
ATOM 1111 O O . GLN A 1 143 ? 33.324 14.806 -88.720 1.00 50.25 143 GLN A O 1
ATOM 1116 N N . GLN A 1 144 ? 31.302 15.593 -88.152 1.00 41.84 144 GLN A N 1
ATOM 1117 C CA . GLN A 1 144 ? 30.469 14.700 -88.990 1.00 41.84 144 GLN A CA 1
ATOM 1118 C C . GLN A 1 144 ? 30.643 14.829 -90.525 1.00 41.84 144 GLN A C 1
ATOM 1120 O O . GLN A 1 14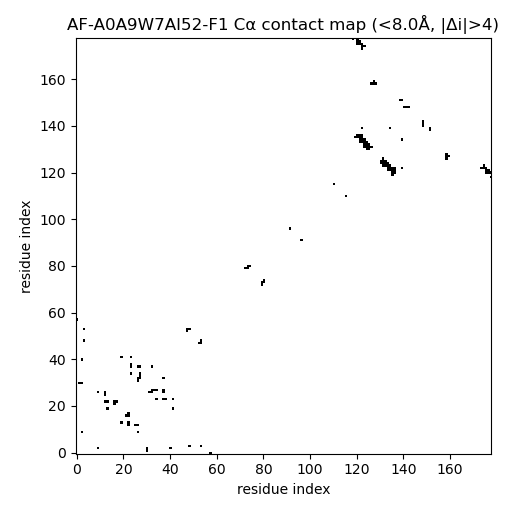4 ? 29.736 14.505 -91.291 1.00 41.84 144 GLN A O 1
ATOM 1125 N N . ARG A 1 145 ? 31.778 15.311 -91.034 1.00 40.97 145 ARG A N 1
ATOM 1126 C CA . ARG A 1 145 ? 32.035 15.346 -92.481 1.00 40.97 145 ARG A CA 1
ATOM 1127 C C . ARG A 1 145 ? 33.481 14.975 -92.759 1.00 40.97 145 ARG A C 1
ATOM 1129 O O . ARG A 1 145 ? 34.378 15.643 -92.254 1.00 40.97 145 ARG A O 1
ATOM 1136 N N . GLY A 1 146 ? 33.657 13.918 -93.557 1.00 47.25 146 GLY A N 1
ATOM 1137 C CA . GLY A 1 146 ? 34.916 13.257 -93.907 1.00 47.25 146 GLY A CA 1
ATOM 1138 C C . GLY A 1 146 ? 36.038 14.201 -94.321 1.00 47.25 146 GLY A C 1
ATOM 1139 O O . GLY A 1 146 ? 36.289 14.422 -95.498 1.00 47.25 146 GLY A O 1
ATOM 1140 N N . THR A 1 147 ? 36.727 14.721 -93.314 1.00 38.47 147 THR A N 1
ATOM 1141 C CA . THR A 1 147 ? 37.998 15.433 -93.383 1.00 38.47 147 THR A CA 1
ATOM 1142 C C . THR A 1 147 ? 38.603 15.333 -91.984 1.00 38.47 147 THR A C 1
ATOM 1144 O O . THR A 1 147 ? 37.932 15.674 -91.012 1.00 38.47 147 THR A O 1
ATOM 1147 N N . ARG A 1 148 ? 39.827 14.787 -91.899 1.00 50.81 148 ARG A N 1
ATOM 1148 C CA . ARG A 1 148 ? 40.614 14.510 -90.678 1.00 50.81 148 ARG A CA 1
ATOM 1149 C C . ARG A 1 148 ? 40.254 15.447 -89.514 1.00 50.81 148 ARG A C 1
ATOM 1151 O O . ARG A 1 148 ? 40.461 16.656 -89.615 1.00 50.81 148 ARG A O 1
ATOM 1158 N N . GLY A 1 149 ? 39.738 14.878 -88.420 1.00 48.50 149 GLY A N 1
AT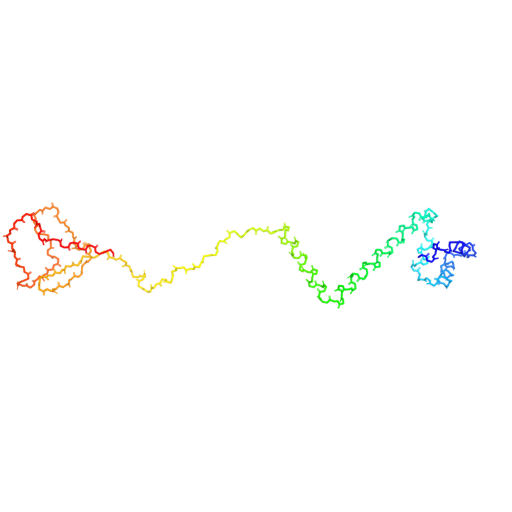OM 1159 C CA . GLY A 1 149 ? 39.405 15.616 -87.199 1.00 48.50 149 GLY A CA 1
ATOM 1160 C C . GLY A 1 149 ? 40.582 16.457 -86.692 1.00 48.50 149 GLY A C 1
ATOM 1161 O O . GLY A 1 149 ? 41.745 16.150 -86.966 1.00 48.50 149 GLY A O 1
ATOM 1162 N N . LYS A 1 150 ? 40.285 17.550 -85.973 1.00 47.31 150 LYS A N 1
ATOM 1163 C CA . LYS A 1 150 ? 41.303 18.458 -85.417 1.00 47.31 150 LYS A CA 1
ATOM 1164 C C . LYS A 1 150 ? 42.383 17.645 -84.692 1.00 47.31 150 LYS A C 1
ATOM 1166 O O . LYS A 1 150 ? 42.072 16.933 -83.742 1.00 47.31 150 LYS A O 1
ATOM 1171 N N . LYS A 1 151 ? 43.646 17.768 -85.131 1.00 54.09 151 LYS A N 1
ATOM 1172 C CA . LYS A 1 151 ? 44.829 17.183 -84.474 1.00 54.09 151 LYS A CA 1
ATOM 1173 C C . LYS A 1 151 ? 44.796 17.516 -82.975 1.00 54.09 151 LYS A C 1
ATOM 1175 O O . LYS A 1 151 ? 45.146 18.624 -82.582 1.00 54.09 151 LYS A O 1
ATOM 1180 N N . GLY A 1 152 ? 44.393 16.558 -82.139 1.00 53.34 152 GLY A N 1
ATOM 1181 C CA . GLY A 1 152 ? 44.439 16.678 -80.674 1.00 53.34 152 GLY A CA 1
ATOM 1182 C C . GLY A 1 152 ? 45.861 16.569 -80.100 1.00 53.34 152 GLY A C 1
ATOM 1183 O O . GLY A 1 152 ? 46.085 16.774 -78.901 1.00 53.34 152 GLY A O 1
ATOM 1184 N N . THR A 1 153 ? 46.838 16.251 -80.952 1.00 54.41 153 THR A N 1
ATOM 1185 C CA . THR A 1 153 ? 48.226 15.947 -80.595 1.00 54.41 153 THR A CA 1
ATOM 1186 C C . THR A 1 153 ? 49.168 16.215 -81.767 1.00 54.41 153 THR A C 1
ATOM 118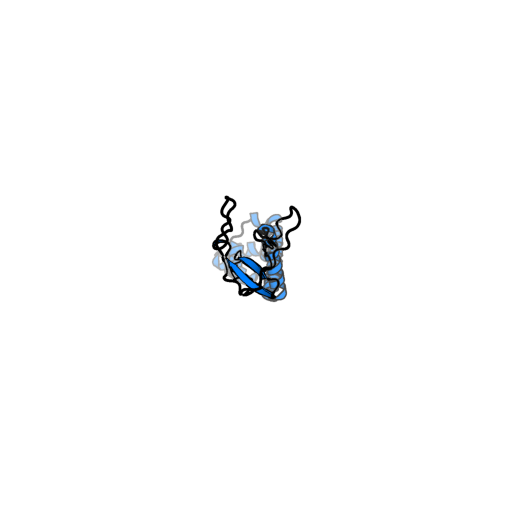8 O O . THR A 1 153 ? 48.895 15.820 -82.899 1.00 54.41 153 THR A O 1
ATOM 1191 N N . SER A 1 154 ? 50.297 16.873 -81.498 1.00 52.91 154 SER A N 1
ATOM 1192 C CA . SER A 1 154 ? 51.475 16.847 -82.367 1.00 52.91 154 SER A CA 1
ATOM 1193 C C . SER A 1 154 ? 52.240 15.553 -82.084 1.00 52.91 154 SER A C 1
ATOM 1195 O O . SER A 1 154 ? 52.797 15.410 -80.997 1.00 52.91 154 SER A O 1
ATOM 1197 N N . PHE A 1 155 ? 52.213 14.609 -83.019 1.00 56.09 155 PHE A N 1
ATOM 1198 C CA . PHE A 1 155 ? 53.072 13.424 -82.978 1.00 56.09 155 PHE A CA 1
ATOM 1199 C C . PHE A 1 155 ? 54.457 13.775 -83.532 1.00 56.09 155 PHE A C 1
ATOM 1201 O O . PHE A 1 155 ? 54.575 14.717 -84.320 1.00 56.09 155 PHE A O 1
ATOM 1208 N N . VAL A 1 156 ? 55.490 13.061 -83.088 1.00 52.22 156 VAL A N 1
ATOM 1209 C CA . VAL A 1 156 ? 56.838 13.185 -83.658 1.00 52.22 156 VAL A CA 1
ATOM 1210 C C . VAL A 1 156 ? 56.844 12.437 -84.997 1.00 52.22 156 VAL A C 1
ATOM 1212 O O . VAL A 1 156 ? 56.178 11.409 -85.131 1.00 52.22 156 VAL A O 1
ATOM 1215 N N . ASP A 1 157 ? 57.528 12.976 -86.010 1.00 47.53 157 ASP A N 1
ATOM 1216 C CA . ASP A 1 157 ? 57.587 12.356 -87.339 1.00 47.53 157 ASP A CA 1
ATOM 1217 C C . ASP A 1 157 ? 58.156 10.929 -87.233 1.00 47.53 157 ASP A C 1
ATOM 1219 O O . ASP A 1 157 ? 59.291 10.740 -86.796 1.00 47.53 157 ASP A O 1
ATOM 1223 N N . GLY A 1 158 ? 57.338 9.934 -87.597 1.00 52.59 158 GLY A N 1
ATOM 1224 C CA . GLY A 1 158 ? 57.635 8.499 -87.468 1.00 52.59 158 GLY A CA 1
ATOM 1225 C C . GLY A 1 158 ? 56.573 7.682 -86.717 1.00 52.59 158 GLY A C 1
ATOM 1226 O O . GLY A 1 158 ? 56.566 6.465 -86.825 1.00 52.59 158 GLY A O 1
ATOM 1227 N N . ASP A 1 159 ? 55.638 8.327 -86.012 1.00 48.50 159 ASP A N 1
ATOM 1228 C CA . ASP A 1 159 ? 54.609 7.640 -85.203 1.00 48.50 159 ASP A CA 1
ATOM 1229 C C . ASP A 1 159 ? 53.379 7.138 -85.998 1.00 48.50 159 ASP A C 1
ATOM 1231 O O . ASP A 1 159 ? 52.419 6.646 -85.400 1.00 48.50 159 ASP A O 1
ATOM 1235 N N . PHE A 1 160 ? 53.357 7.293 -87.328 1.00 48.44 160 PHE A N 1
ATOM 1236 C CA . PHE A 1 160 ? 52.203 6.963 -88.173 1.00 48.44 160 PHE A CA 1
ATOM 1237 C C . PHE A 1 160 ? 52.648 6.176 -89.414 1.00 48.44 160 PHE A C 1
ATOM 1239 O O . PHE A 1 160 ? 53.068 6.765 -90.409 1.00 48.44 160 PHE A O 1
ATOM 1246 N N . GLU A 1 161 ? 52.537 4.851 -89.363 1.00 37.69 161 GLU A N 1
ATOM 1247 C CA . GLU A 1 161 ? 52.585 3.989 -90.547 1.00 37.69 161 GLU A CA 1
ATOM 1248 C C . GLU A 1 161 ? 51.137 3.676 -90.940 1.00 37.69 161 GLU A C 1
ATOM 1250 O O . GLU A 1 161 ? 50.380 3.093 -90.168 1.00 37.69 161 GLU A O 1
ATOM 1255 N N . ALA A 1 162 ? 50.711 4.167 -92.105 1.00 36.84 162 ALA A N 1
ATOM 1256 C CA . ALA A 1 162 ? 49.417 3.820 -92.674 1.00 36.84 162 ALA A CA 1
ATOM 1257 C C . ALA A 1 162 ? 49.589 2.511 -93.453 1.00 36.84 162 ALA A C 1
ATOM 1259 O O . ALA A 1 162 ? 50.121 2.530 -94.561 1.00 36.84 162 ALA A O 1
ATOM 1260 N N . GLU A 1 163 ? 49.169 1.390 -92.869 1.00 34.28 163 GLU A N 1
ATOM 1261 C CA . GLU A 1 163 ? 48.887 0.184 -93.647 1.00 34.28 163 GLU A CA 1
ATOM 1262 C C . GLU A 1 163 ? 47.594 0.439 -94.439 1.00 34.28 163 GLU A C 1
ATOM 1264 O O . GLU A 1 163 ? 46.512 0.600 -93.873 1.00 34.28 163 GLU A O 1
ATOM 1269 N N . GLU A 1 164 ? 47.729 0.583 -95.760 1.00 36.06 164 GLU A N 1
ATOM 1270 C CA . GLU A 1 164 ? 46.609 0.546 -96.698 1.00 36.06 164 GLU A CA 1
ATOM 1271 C C . GLU A 1 164 ? 46.247 -0.917 -96.932 1.00 36.06 164 GLU A C 1
ATOM 1273 O O . GLU A 1 164 ? 46.949 -1.571 -97.688 1.00 36.06 164 GLU A O 1
ATOM 1278 N N . ASP A 1 165 ? 45.185 -1.418 -96.299 1.00 28.94 165 ASP A N 1
ATOM 1279 C CA . ASP A 1 165 ? 44.389 -2.537 -96.816 1.00 28.94 165 ASP A CA 1
ATOM 1280 C C . ASP A 1 165 ? 43.072 -2.680 -96.024 1.00 28.94 165 ASP A C 1
ATOM 1282 O O . ASP A 1 165 ? 43.076 -2.961 -94.831 1.00 28.94 165 ASP A O 1
ATOM 1286 N N . GLY A 1 166 ? 41.938 -2.516 -96.719 1.00 31.88 166 GLY A N 1
ATOM 1287 C CA . GLY A 1 166 ? 40.645 -3.134 -96.380 1.00 31.88 166 GLY A CA 1
ATOM 1288 C C . GLY A 1 166 ? 39.809 -2.544 -95.233 1.00 31.88 166 GLY A C 1
ATOM 1289 O O . GLY A 1 166 ? 40.032 -2.876 -94.082 1.00 31.88 166 GLY A O 1
ATOM 1290 N N . ASP A 1 167 ? 38.783 -1.759 -95.595 1.00 36.66 167 ASP A N 1
ATOM 1291 C CA . ASP A 1 167 ? 37.415 -1.609 -95.028 1.00 36.66 167 ASP A CA 1
ATOM 1292 C C . ASP A 1 167 ? 37.107 -1.788 -93.515 1.00 36.66 167 ASP A C 1
ATOM 1294 O O . ASP A 1 167 ? 35.939 -1.895 -93.134 1.00 36.66 167 ASP A O 1
ATOM 1298 N N . GLU A 1 168 ? 38.085 -1.716 -92.621 1.00 33.84 168 GLU A N 1
ATOM 1299 C CA . GLU A 1 168 ? 37.881 -1.535 -91.184 1.00 33.84 168 GLU A CA 1
ATOM 1300 C C . GLU A 1 168 ? 38.690 -0.317 -90.747 1.00 33.84 168 GLU A C 1
ATOM 1302 O O . GLU A 1 168 ? 39.912 -0.327 -90.838 1.00 33.84 168 GLU A O 1
ATOM 1307 N N . ASP A 1 169 ? 38.020 0.757 -90.308 1.00 38.25 169 ASP A N 1
ATOM 1308 C CA . ASP A 1 169 ? 38.681 1.956 -89.783 1.00 38.25 169 ASP A CA 1
ATOM 1309 C C . ASP A 1 169 ? 39.699 1.544 -88.693 1.00 38.25 169 ASP A C 1
ATOM 1311 O O . ASP A 1 169 ? 39.289 1.233 -87.571 1.00 38.25 169 ASP A O 1
ATOM 1315 N N . PRO A 1 170 ? 41.028 1.602 -88.931 1.00 39.34 170 PRO A N 1
ATOM 1316 C CA . PRO A 1 170 ? 42.025 1.139 -87.956 1.00 39.34 170 PRO A CA 1
ATOM 1317 C C . PRO A 1 170 ? 42.171 2.114 -86.772 1.00 39.34 170 PRO A C 1
ATOM 1319 O O . PRO A 1 170 ? 43.060 1.995 -85.933 1.00 39.34 170 PRO A O 1
ATOM 1322 N N . ASN A 1 171 ? 41.308 3.130 -86.719 1.00 42.12 171 ASN A N 1
ATOM 1323 C CA . ASN A 1 171 ? 41.507 4.373 -85.996 1.00 42.12 171 ASN A CA 1
ATOM 1324 C C . ASN A 1 171 ? 40.417 4.663 -84.968 1.00 42.12 171 ASN A C 1
ATOM 1326 O O . ASN A 1 171 ? 40.057 5.821 -84.801 1.00 42.12 171 ASN A O 1
ATOM 1330 N N . VAL A 1 172 ? 39.947 3.670 -84.212 1.00 38.66 172 VAL A N 1
ATOM 1331 C CA . VAL A 1 172 ? 39.458 3.952 -82.854 1.00 38.66 172 VAL A CA 1
ATOM 1332 C C . VAL A 1 172 ? 39.598 2.715 -81.962 1.00 38.66 172 VAL A C 1
ATOM 1334 O O . VAL A 1 172 ? 38.698 1.884 -81.883 1.00 38.66 172 VAL A O 1
ATOM 1337 N N . VAL A 1 173 ? 40.686 2.605 -81.193 1.00 39.25 173 VAL A N 1
ATOM 1338 C CA . VAL A 1 173 ? 40.598 1.841 -79.936 1.00 39.25 173 VAL A CA 1
ATOM 1339 C C . VAL A 1 173 ? 39.865 2.738 -78.943 1.00 39.25 173 VAL A C 1
ATOM 1341 O O . VAL A 1 173 ? 40.462 3.432 -78.122 1.00 39.25 173 VAL A O 1
ATOM 1344 N N . GLU A 1 174 ? 38.541 2.791 -79.072 1.00 40.25 174 GLU A N 1
ATOM 1345 C CA . GLU A 1 174 ? 37.671 3.556 -78.187 1.00 40.25 174 GLU A CA 1
ATOM 1346 C C . GLU A 1 174 ? 37.446 2.763 -76.895 1.00 40.25 174 GLU A C 1
ATOM 1348 O O . GLU A 1 174 ? 36.355 2.289 -76.588 1.00 40.25 174 GLU A O 1
ATOM 1353 N N . HIS A 1 175 ? 38.497 2.599 -76.090 1.00 41.25 175 HIS A N 1
ATOM 1354 C CA . HIS A 1 175 ? 38.277 2.194 -74.710 1.00 41.25 175 HIS A CA 1
ATOM 1355 C C . HIS A 1 175 ? 37.824 3.410 -73.908 1.00 41.25 175 HIS A 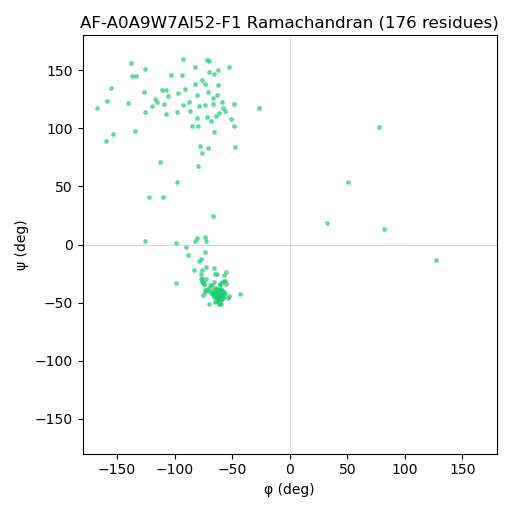C 1
ATOM 1357 O O . HIS A 1 175 ? 38.599 4.112 -73.257 1.00 41.25 175 HIS A O 1
ATOM 1363 N N . CYS A 1 176 ? 36.517 3.658 -73.969 1.00 38.06 176 CYS A N 1
ATOM 1364 C CA . CYS A 1 176 ? 35.836 4.545 -73.047 1.00 38.06 176 CYS A CA 1
ATOM 1365 C C . CYS A 1 176 ? 35.794 3.853 -71.675 1.00 38.06 176 CYS A C 1
ATOM 1367 O O . CYS A 1 176 ? 34.820 3.187 -71.325 1.00 38.06 176 CYS A O 1
ATOM 1369 N N . PHE A 1 177 ? 36.883 3.959 -70.911 1.00 41.12 177 PHE A N 1
ATOM 1370 C CA . PHE A 1 177 ? 36.903 3.478 -69.534 1.00 41.12 177 PHE A CA 1
ATOM 1371 C C . PHE A 1 177 ? 35.942 4.332 -68.696 1.00 41.12 177 PHE A C 1
ATOM 1373 O O . PHE A 1 177 ? 35.974 5.566 -68.751 1.00 41.12 177 PHE A O 1
ATOM 1380 N N . ARG A 1 178 ? 35.026 3.640 -68.013 1.00 34.59 178 ARG A N 1
ATOM 1381 C CA . ARG A 1 178 ? 33.971 4.215 -67.178 1.00 34.59 178 ARG A CA 1
ATOM 1382 C C . ARG A 1 178 ? 34.500 4.633 -65.820 1.00 34.59 178 ARG A C 1
ATOM 1384 O O . ARG A 1 178 ? 35.392 3.943 -65.290 1.00 34.59 178 ARG A O 1
#

Sequence (178 aa):
MKALEGIDFVIKTIREAEDSKAARSLLMEELVLGEKQADAVLKLQLGQLTRLNGDKLADEKANLVKDIEQLTNLMTDDTAVRNKISTELAELKSKYGRERRTRIEEEVTELGAIDLIKNSKSVIVVTAGGYVKRMPLSNFEAQQRGTRGKKGTSFVDGDFEAEEDGDEDPNVVEHCFR